Protein AF-A0A9D6E213-F1 (afdb_monomer)

Structure (mmCIF, N/CA/C/O backbone):
data_AF-A0A9D6E213-F1
#
_entry.id   AF-A0A9D6E213-F1
#
loop_
_atom_site.group_PDB
_atom_site.id
_atom_site.type_symbol
_atom_site.label_atom_id
_atom_site.label_alt_id
_atom_site.label_comp_id
_atom_site.label_asym_id
_atom_site.label_entity_id
_atom_site.label_seq_id
_atom_site.pdbx_PDB_ins_code
_atom_site.Cartn_x
_atom_site.Cartn_y
_atom_site.Cartn_z
_atom_site.occupancy
_atom_site.B_iso_or_equiv
_atom_site.auth_seq_id
_atom_site.auth_comp_id
_atom_site.auth_asym_id
_atom_site.auth_atom_id
_atom_site.pdbx_PDB_model_num
ATOM 1 N N . MET A 1 1 ? 49.918 -10.068 37.764 1.00 37.84 1 MET A N 1
ATOM 2 C CA . MET A 1 1 ? 49.781 -10.268 36.305 1.00 37.84 1 MET A CA 1
ATOM 3 C C . MET A 1 1 ? 48.988 -9.104 35.732 1.00 37.84 1 MET A C 1
ATOM 5 O O . MET A 1 1 ? 48.056 -8.652 36.382 1.00 37.84 1 MET A O 1
ATOM 9 N N . ALA A 1 2 ? 49.458 -8.600 34.590 1.00 34.06 2 ALA A N 1
ATOM 10 C CA . ALA A 1 2 ? 49.020 -7.437 33.808 1.00 34.06 2 ALA A CA 1
ATOM 11 C C . ALA A 1 2 ? 47.487 -7.321 33.614 1.00 34.06 2 ALA A C 1
ATOM 13 O O . ALA A 1 2 ? 46.827 -8.340 33.450 1.00 34.06 2 ALA A O 1
ATOM 14 N N . ILE A 1 3 ? 46.866 -6.149 33.828 1.00 30.67 3 ILE A N 1
ATOM 15 C CA . ILE A 1 3 ? 46.643 -5.019 32.885 1.00 30.67 3 ILE A CA 1
ATOM 16 C C . ILE A 1 3 ? 45.754 -5.417 31.684 1.00 30.67 3 ILE A C 1
ATOM 18 O O . ILE A 1 3 ? 46.190 -6.184 30.839 1.00 30.67 3 ILE A O 1
ATOM 22 N N . PHE A 1 4 ? 44.529 -4.875 31.592 1.00 26.67 4 PHE A N 1
ATOM 23 C CA . PHE A 1 4 ? 44.162 -3.809 30.635 1.00 26.67 4 PHE A CA 1
ATOM 24 C C . PHE A 1 4 ? 42.710 -3.341 30.835 1.00 26.67 4 PHE A C 1
ATOM 26 O O . PHE A 1 4 ? 41.746 -4.089 30.699 1.00 26.67 4 PHE A O 1
ATOM 33 N N . ILE A 1 5 ? 42.598 -2.051 31.148 1.00 36.19 5 ILE A N 1
ATOM 34 C CA . ILE A 1 5 ? 41.399 -1.219 31.079 1.00 36.19 5 ILE A CA 1
ATOM 35 C C . ILE A 1 5 ? 41.115 -0.959 29.594 1.00 36.19 5 ILE A C 1
ATOM 37 O O . ILE A 1 5 ? 41.978 -0.424 28.902 1.00 36.19 5 ILE A O 1
ATOM 41 N N . ALA A 1 6 ? 39.918 -1.289 29.113 1.00 30.05 6 ALA A N 1
ATOM 42 C CA . ALA A 1 6 ? 39.423 -0.822 27.821 1.00 30.05 6 ALA A CA 1
ATOM 43 C C . ALA A 1 6 ? 38.407 0.304 28.053 1.00 30.05 6 ALA A C 1
ATOM 45 O O . ALA A 1 6 ? 37.201 0.087 28.150 1.00 30.05 6 ALA A O 1
ATOM 46 N N . LEU A 1 7 ? 38.934 1.524 28.156 1.00 36.44 7 LEU A N 1
ATOM 47 C CA . LEU A 1 7 ? 38.198 2.742 27.843 1.00 36.44 7 LEU A CA 1
ATOM 48 C C . LEU A 1 7 ? 37.949 2.748 26.329 1.00 36.44 7 LEU A C 1
ATOM 50 O O . LEU A 1 7 ? 38.873 2.938 25.544 1.00 36.44 7 LEU A O 1
ATOM 54 N N . GLY A 1 8 ? 36.700 2.512 25.932 1.00 27.77 8 GLY A N 1
ATOM 55 C CA . GLY A 1 8 ? 36.229 2.602 24.553 1.00 27.77 8 GLY A CA 1
ATOM 56 C C . GLY A 1 8 ? 35.142 3.662 24.445 1.00 27.77 8 GLY A C 1
ATOM 57 O O . GLY A 1 8 ? 33.980 3.401 24.732 1.00 27.77 8 GLY A O 1
ATOM 58 N N . VAL A 1 9 ? 35.573 4.865 24.080 1.00 30.88 9 VAL A N 1
ATOM 59 C CA . VAL A 1 9 ? 34.822 6.041 23.622 1.00 30.88 9 VAL A CA 1
ATOM 60 C C . VAL A 1 9 ? 33.408 5.716 23.109 1.00 30.88 9 VAL A C 1
ATOM 62 O O . VAL A 1 9 ? 33.241 5.112 22.050 1.00 30.88 9 VAL A O 1
ATOM 65 N N . MET A 1 10 ? 32.381 6.206 23.814 1.00 30.36 10 MET A N 1
ATOM 66 C CA . MET A 1 10 ? 31.064 6.420 23.212 1.00 30.36 10 MET A CA 1
ATOM 67 C C . MET A 1 10 ? 31.189 7.542 22.179 1.00 30.36 10 MET A C 1
ATOM 69 O O . MET A 1 10 ? 31.059 8.722 22.500 1.00 30.36 10 MET A O 1
ATOM 73 N N . ALA A 1 11 ? 31.463 7.180 20.929 1.00 30.09 11 ALA A N 1
ATOM 74 C CA . ALA A 1 11 ? 31.236 8.081 19.816 1.00 30.09 11 ALA A CA 1
ATOM 75 C C . ALA A 1 11 ? 29.719 8.265 19.696 1.00 30.09 11 ALA A C 1
ATOM 77 O O . ALA A 1 11 ? 28.999 7.346 19.307 1.00 30.09 11 ALA A O 1
ATOM 78 N N . ALA A 1 12 ? 29.227 9.443 20.076 1.00 33.16 12 ALA A N 1
ATOM 79 C CA . ALA A 1 12 ? 27.877 9.874 19.763 1.00 33.16 12 ALA A CA 1
ATOM 80 C C . ALA A 1 12 ? 27.723 9.869 18.236 1.00 33.16 12 ALA A C 1
ATOM 82 O O . ALA A 1 12 ? 28.313 10.694 17.543 1.00 33.16 12 ALA A O 1
ATOM 83 N N . TRP A 1 13 ? 26.968 8.906 17.711 1.00 26.02 13 TRP A N 1
ATOM 84 C CA . TRP A 1 13 ? 26.569 8.885 16.309 1.00 26.02 13 TRP A CA 1
ATOM 85 C C . TRP A 1 13 ? 25.595 10.049 16.069 1.00 26.02 13 TRP A C 1
ATOM 87 O O . TRP A 1 13 ? 24.509 10.054 16.658 1.00 26.02 13 TRP A O 1
ATOM 97 N N . PRO A 1 14 ? 25.913 11.028 15.206 1.00 36.50 14 PRO A N 1
ATOM 98 C CA . PRO A 1 14 ? 24.951 12.040 14.809 1.00 36.50 14 PRO A CA 1
ATOM 99 C C . PRO A 1 14 ? 24.022 11.414 13.761 1.00 36.50 14 PRO A C 1
ATOM 101 O O . PRO A 1 14 ? 24.244 11.515 12.560 1.00 36.50 14 PRO A O 1
ATOM 104 N N . GLY A 1 15 ? 23.002 10.694 14.235 1.00 35.25 15 GLY A N 1
ATOM 105 C CA . GLY A 1 15 ? 22.048 9.958 13.398 1.00 35.25 15 GLY A CA 1
ATOM 106 C C . GLY A 1 15 ? 20.592 10.052 13.861 1.00 35.25 15 GLY A C 1
ATOM 107 O O . GLY A 1 15 ? 19.775 9.231 13.465 1.00 35.25 15 GLY A O 1
ATOM 108 N N . LEU A 1 16 ? 20.240 11.033 14.699 1.00 40.91 16 LEU A N 1
ATOM 109 C CA . LEU A 1 16 ? 18.898 11.178 15.289 1.00 40.91 16 LEU A CA 1
ATOM 110 C C . LEU A 1 16 ? 17.936 12.086 14.494 1.00 40.91 16 LEU A C 1
ATOM 112 O O . LEU A 1 16 ? 16.973 12.594 15.054 1.00 40.91 16 LEU A O 1
ATOM 116 N N . ALA A 1 17 ? 18.144 12.277 13.188 1.00 37.62 17 ALA A N 1
ATOM 117 C CA . ALA A 1 17 ? 17.208 13.042 12.347 1.00 37.62 17 ALA A CA 1
ATOM 118 C C . ALA A 1 17 ? 16.247 12.163 11.516 1.00 37.62 17 ALA A C 1
ATOM 120 O O . ALA A 1 17 ? 15.245 12.656 11.002 1.00 37.62 17 ALA A O 1
ATOM 121 N N . SER A 1 18 ? 16.505 10.856 11.388 1.00 45.91 18 SER A N 1
ATOM 122 C CA . SER A 1 18 ? 15.715 9.944 10.538 1.00 45.91 18 SER A CA 1
ATOM 123 C C . SER A 1 18 ? 14.633 9.144 11.281 1.00 45.91 18 SER A C 1
ATOM 125 O O . SER A 1 18 ? 13.830 8.468 10.641 1.00 45.91 18 SER A O 1
ATOM 127 N N . ALA A 1 19 ? 14.554 9.249 12.614 1.00 38.94 19 ALA A N 1
ATOM 128 C CA . ALA A 1 19 ? 13.568 8.537 13.440 1.00 38.94 19 ALA A CA 1
ATOM 129 C C . ALA A 1 19 ? 12.215 9.272 13.588 1.00 38.94 19 ALA A C 1
ATOM 131 O O . ALA A 1 19 ? 11.205 8.664 13.948 1.00 38.94 19 ALA A O 1
ATOM 132 N N . GLU A 1 20 ? 12.168 10.569 13.278 1.00 43.66 20 GLU A N 1
ATOM 133 C CA . GLU A 1 20 ? 10.996 11.435 13.480 1.00 43.66 20 GLU A CA 1
ATOM 134 C C . GLU A 1 20 ? 9.713 10.999 12.739 1.00 43.66 20 GLU A C 1
ATOM 136 O O . GLU A 1 20 ? 8.638 11.023 13.346 1.00 43.66 20 GLU A O 1
ATOM 141 N N . PRO A 1 21 ? 9.751 10.580 11.457 1.00 49.41 21 PRO A N 1
ATOM 142 C CA . PRO A 1 21 ? 8.533 10.192 10.744 1.00 49.41 21 PRO A CA 1
ATOM 143 C C . PRO A 1 21 ? 7.930 8.885 11.278 1.00 49.41 21 PRO A C 1
ATOM 145 O O . PRO A 1 21 ? 6.710 8.727 11.282 1.00 49.41 21 PRO A O 1
ATOM 148 N N . PHE A 1 22 ? 8.777 7.968 11.758 1.00 46.44 22 PHE A N 1
ATOM 149 C CA . PHE A 1 22 ? 8.358 6.681 12.316 1.00 46.44 22 PHE A CA 1
ATOM 150 C C . PHE A 1 22 ? 7.692 6.846 13.684 1.00 46.44 22 PHE A C 1
ATOM 152 O O . PHE A 1 22 ? 6.645 6.246 13.926 1.00 46.44 22 PHE A O 1
ATOM 159 N N . ALA A 1 23 ? 8.244 7.712 14.541 1.00 45.91 23 ALA A N 1
ATOM 160 C CA . ALA A 1 23 ? 7.655 8.033 15.840 1.00 45.91 23 ALA A CA 1
ATOM 161 C C . ALA A 1 23 ? 6.244 8.630 15.689 1.00 45.91 23 ALA A C 1
ATOM 163 O O . ALA A 1 23 ? 5.310 8.162 16.337 1.00 45.91 23 ALA A O 1
ATOM 164 N N . ARG A 1 24 ? 6.052 9.570 14.749 1.00 53.53 24 ARG A N 1
ATOM 165 C CA . ARG A 1 24 ? 4.732 10.175 14.480 1.00 53.53 24 ARG A CA 1
ATOM 166 C C . ARG A 1 24 ? 3.715 9.173 13.931 1.00 53.53 24 ARG A C 1
ATOM 168 O O . ARG A 1 24 ? 2.537 9.237 14.271 1.00 53.53 24 ARG A O 1
ATOM 175 N N . GLN A 1 25 ? 4.134 8.242 13.073 1.00 54.38 25 GLN A N 1
ATOM 176 C CA . GLN A 1 25 ? 3.231 7.228 12.516 1.00 54.38 25 GLN A CA 1
ATOM 177 C C . GLN A 1 25 ? 2.799 6.208 13.587 1.00 54.38 25 GLN A C 1
ATOM 179 O O . GLN A 1 25 ? 1.621 5.848 13.653 1.00 54.38 25 GLN A O 1
ATOM 184 N N . ALA A 1 26 ? 3.730 5.781 14.448 1.00 55.19 26 ALA A N 1
ATOM 185 C CA . ALA A 1 26 ? 3.433 4.926 15.595 1.00 55.19 26 ALA A CA 1
ATOM 186 C C . ALA A 1 26 ? 2.481 5.620 16.587 1.00 55.19 26 ALA A C 1
ATOM 188 O O . ALA A 1 26 ? 1.518 5.007 17.044 1.00 55.19 26 ALA A O 1
ATOM 189 N N . GLU A 1 27 ? 2.682 6.914 16.840 1.00 64.94 27 GLU A N 1
ATOM 190 C CA . GLU A 1 27 ? 1.819 7.735 17.694 1.00 64.94 27 GLU A CA 1
ATOM 191 C C . GLU A 1 27 ? 0.385 7.852 17.140 1.00 64.94 27 GLU A C 1
ATOM 193 O O . GLU A 1 27 ? -0.591 7.701 17.878 1.00 64.94 27 GLU A O 1
ATOM 198 N N . VAL A 1 28 ? 0.221 8.032 15.823 1.00 68.88 28 VAL A N 1
ATOM 199 C CA . VAL A 1 28 ? -1.107 8.076 15.180 1.00 68.88 28 VAL A CA 1
ATOM 200 C C . VAL A 1 28 ? -1.841 6.739 15.301 1.00 68.88 28 VAL A C 1
ATOM 202 O O . VAL A 1 28 ? -3.044 6.726 15.579 1.00 68.88 28 VAL A O 1
ATOM 205 N N . LEU A 1 29 ? -1.151 5.611 15.109 1.00 68.44 29 LEU A N 1
ATOM 206 C CA . LEU A 1 29 ? -1.750 4.282 15.279 1.00 68.44 29 LEU A CA 1
ATOM 207 C C . LEU A 1 29 ? -2.158 4.040 16.734 1.00 68.44 29 LEU A C 1
ATOM 209 O O . LEU A 1 29 ? -3.291 3.627 16.984 1.00 68.44 29 LEU A O 1
ATOM 213 N N . GLN A 1 30 ? -1.294 4.387 17.689 1.00 72.94 30 GLN A N 1
ATOM 214 C CA . GLN A 1 30 ? -1.611 4.327 19.117 1.00 72.94 30 GLN A CA 1
ATOM 215 C C . GLN A 1 30 ? -2.837 5.184 19.458 1.00 72.94 30 GLN A C 1
ATOM 217 O O . GLN A 1 30 ? -3.735 4.724 20.163 1.00 72.94 30 GLN A O 1
ATOM 222 N N . TYR A 1 31 ? -2.945 6.390 18.896 1.00 74.62 31 TYR A N 1
ATOM 223 C CA . TYR A 1 31 ? -4.115 7.250 19.078 1.00 74.62 31 TYR A CA 1
ATOM 224 C C . TYR A 1 31 ? -5.401 6.628 18.505 1.00 74.62 31 TYR A C 1
ATOM 226 O O . TYR A 1 31 ? -6.470 6.696 19.122 1.00 74.62 31 TYR A O 1
ATOM 234 N N . GLN A 1 32 ? -5.326 5.993 17.333 1.00 75.25 32 GLN A N 1
ATOM 235 C CA . GLN A 1 32 ? -6.470 5.313 16.722 1.00 75.25 32 GLN A CA 1
ATOM 236 C C . GLN A 1 32 ? -6.921 4.095 17.535 1.00 75.25 32 GLN A C 1
ATOM 238 O O . GLN A 1 32 ? -8.126 3.943 17.765 1.00 75.25 32 GLN A O 1
ATOM 243 N N . VAL A 1 33 ? -5.975 3.272 17.997 1.00 80.88 33 VAL A N 1
ATOM 244 C CA . VAL A 1 33 ? -6.233 2.126 18.879 1.00 80.88 33 VAL A CA 1
ATOM 245 C C . VAL A 1 33 ? -6.874 2.608 20.177 1.00 80.88 33 VAL A C 1
ATOM 247 O O . VAL A 1 33 ? -8.000 2.205 20.469 1.00 80.88 33 VAL A O 1
ATOM 250 N N . ALA A 1 34 ? -6.273 3.583 20.865 1.00 80.31 34 ALA A N 1
ATOM 251 C CA . ALA A 1 34 ? -6.830 4.178 22.082 1.00 80.31 34 ALA A CA 1
ATOM 252 C C . ALA A 1 34 ? -8.250 4.738 21.859 1.00 80.31 34 ALA A C 1
ATOM 254 O O . ALA A 1 34 ? -9.145 4.614 22.702 1.00 80.31 34 ALA A O 1
ATOM 255 N N . GLY A 1 35 ? -8.511 5.317 20.683 1.00 82.44 35 GLY A N 1
ATOM 256 C CA . GLY A 1 35 ? -9.837 5.778 20.281 1.00 82.44 35 GLY A CA 1
ATOM 257 C C . GLY A 1 35 ? -10.864 4.650 20.116 1.00 82.44 35 GLY A C 1
ATOM 258 O O . GLY A 1 35 ? -12.035 4.831 20.469 1.00 82.44 35 GLY A O 1
ATOM 259 N N . LEU A 1 36 ? -10.463 3.492 19.586 1.00 83.12 36 LEU A N 1
ATOM 260 C CA . LEU A 1 36 ? -11.315 2.305 19.463 1.00 83.12 36 LEU A CA 1
ATOM 261 C C . LEU A 1 36 ? -11.528 1.610 20.810 1.00 83.12 36 LEU A C 1
ATOM 263 O O . LEU A 1 36 ? -12.666 1.266 21.137 1.00 83.12 36 LEU A O 1
ATOM 267 N N . GLU A 1 37 ? -10.488 1.496 21.629 1.00 80.62 37 GLU A N 1
ATOM 268 C CA . GLU A 1 37 ? -10.581 0.998 23.002 1.00 80.62 37 GLU A CA 1
ATOM 269 C C . GLU A 1 37 ? -11.529 1.860 23.840 1.00 80.62 37 GLU A C 1
ATOM 271 O O . GLU A 1 37 ? -12.414 1.352 24.530 1.00 80.62 37 GLU A O 1
ATOM 276 N N . ALA A 1 38 ? -11.467 3.186 23.699 1.00 77.38 38 ALA A N 1
ATOM 277 C CA . ALA A 1 38 ? -12.416 4.082 24.350 1.00 77.38 38 ALA A CA 1
ATOM 278 C C . ALA A 1 38 ? -13.865 3.860 23.869 1.00 77.38 38 ALA A C 1
ATOM 280 O O . ALA A 1 38 ? -14.814 4.071 24.631 1.00 77.38 38 ALA A O 1
ATOM 281 N N . ARG A 1 39 ? -14.072 3.431 22.614 1.00 76.38 39 ARG A N 1
ATOM 282 C CA . ARG A 1 39 ? -15.402 3.086 22.072 1.00 76.38 39 ARG A CA 1
ATOM 283 C C . ARG A 1 39 ? -15.910 1.743 22.576 1.00 76.38 39 ARG A C 1
ATOM 285 O O . ARG A 1 39 ? -17.133 1.591 22.639 1.00 76.38 39 ARG A O 1
ATOM 292 N N . ARG A 1 40 ? -15.025 0.836 23.018 1.00 69.81 40 ARG A N 1
ATOM 293 C CA . ARG A 1 40 ? -15.409 -0.359 23.783 1.00 69.81 40 ARG A CA 1
ATOM 294 C C . ARG A 1 40 ? -16.302 0.061 24.945 1.00 69.81 40 ARG A C 1
ATOM 296 O O . ARG A 1 40 ? -17.349 -0.521 25.149 1.00 69.81 40 ARG A O 1
ATOM 303 N N . TRP A 1 41 ? -16.007 1.156 25.635 1.00 61.09 41 TRP A N 1
ATOM 304 C CA . TRP A 1 41 ? -16.725 1.513 26.866 1.00 61.09 41 TRP A CA 1
ATOM 305 C C . TRP A 1 41 ? -17.833 2.573 26.698 1.00 61.09 41 TRP A C 1
ATOM 307 O O . TRP A 1 41 ? -18.554 2.868 27.656 1.00 61.09 41 TRP A O 1
ATOM 317 N N . LYS A 1 42 ? -18.036 3.118 25.485 1.00 58.47 42 LYS A N 1
ATOM 318 C CA . LYS A 1 42 ? -18.989 4.214 25.204 1.00 58.47 42 LYS A CA 1
ATOM 319 C C . LYS A 1 42 ? -20.238 3.733 24.445 1.00 58.47 42 LYS A C 1
ATOM 321 O O . LYS A 1 42 ? -20.188 3.270 23.302 1.00 58.47 42 LYS A O 1
ATOM 326 N N . SER A 1 43 ? -21.410 3.903 25.059 1.00 54.50 43 SER A N 1
ATOM 327 C CA . SER A 1 43 ? -22.715 3.787 24.390 1.00 54.50 43 SER A CA 1
ATOM 328 C C . SER A 1 43 ? -23.435 5.133 24.455 1.00 54.50 43 SER A C 1
ATOM 330 O O . SER A 1 43 ? -23.704 5.635 25.545 1.00 54.50 43 SER A O 1
ATOM 332 N N . LYS A 1 44 ? -23.748 5.723 23.292 1.00 51.62 44 LYS A N 1
ATOM 333 C CA . LYS A 1 44 ? -24.406 7.040 23.168 1.00 51.62 44 LYS A CA 1
ATOM 334 C C . LYS A 1 44 ? -25.769 7.057 23.880 1.00 51.62 44 LYS A C 1
ATOM 336 O O . LYS A 1 44 ? -26.107 8.017 24.560 1.00 51.62 44 LYS 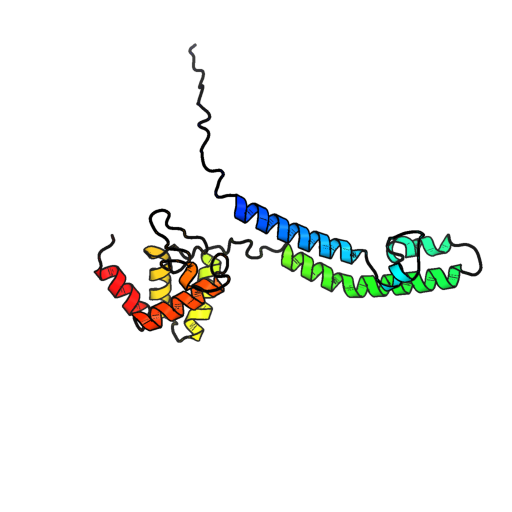A O 1
ATOM 341 N N . SER A 1 45 ? -26.483 5.932 23.838 1.00 50.59 45 SER A N 1
ATOM 342 C CA . SER A 1 45 ? -27.753 5.707 24.542 1.00 50.59 45 SER A CA 1
ATOM 343 C C . SER A 1 45 ? -27.605 5.675 26.071 1.00 50.59 45 SER A C 1
ATOM 345 O O . SER A 1 45 ? -28.550 5.986 26.785 1.00 50.59 45 SER A O 1
ATOM 347 N N . VAL A 1 46 ? -26.427 5.301 26.586 1.00 48.44 46 VAL A N 1
ATOM 348 C CA . VAL A 1 46 ? -26.118 5.283 28.029 1.00 48.44 46 VAL A CA 1
ATOM 349 C C . VAL A 1 46 ? -25.669 6.660 28.512 1.00 48.44 46 VAL A C 1
ATOM 351 O O . VAL A 1 46 ? -26.080 7.073 29.592 1.00 48.44 46 VAL A O 1
ATOM 354 N N . ILE A 1 47 ? -24.879 7.372 27.700 1.00 49.72 47 ILE A N 1
ATOM 355 C CA . ILE A 1 47 ? -24.446 8.753 27.963 1.00 49.72 47 ILE A CA 1
ATOM 356 C C . ILE A 1 47 ? -25.668 9.672 28.086 1.00 49.72 47 ILE A C 1
ATOM 358 O O . ILE A 1 47 ? -25.788 10.387 29.072 1.00 49.72 47 ILE A O 1
ATOM 362 N N . ASN A 1 48 ? -26.619 9.570 27.153 1.00 49.09 48 ASN A N 1
ATOM 363 C CA . ASN A 1 48 ? -27.827 10.401 27.154 1.00 49.09 48 ASN A CA 1
ATOM 364 C C . ASN A 1 48 ? -28.832 10.027 28.260 1.00 49.09 48 ASN A C 1
ATOM 366 O O . ASN A 1 48 ? -29.686 10.832 28.613 1.00 49.09 48 ASN A O 1
ATOM 370 N N . PHE A 1 49 ? -28.768 8.803 28.801 1.00 49.94 49 PHE A N 1
ATOM 371 C CA . PHE A 1 49 ? -29.690 8.355 29.851 1.00 49.94 49 PHE A CA 1
ATOM 372 C C . PHE A 1 49 ? -29.283 8.837 31.254 1.00 49.94 49 PHE A C 1
ATOM 374 O O . PHE A 1 49 ? -30.149 9.010 32.107 1.00 49.94 49 PHE A O 1
ATOM 381 N N . TRP A 1 50 ? -27.991 9.077 31.493 1.00 47.56 50 TRP A N 1
ATOM 382 C CA . TRP A 1 50 ? -27.463 9.583 32.763 1.00 47.56 50 TRP A CA 1
ATOM 383 C C . TRP A 1 50 ? -26.824 10.955 32.562 1.00 47.56 50 TRP A C 1
ATOM 385 O O . TRP A 1 50 ? -25.607 11.109 32.690 1.00 47.56 50 TRP A O 1
ATOM 395 N N . ASN A 1 51 ? -27.644 11.965 32.274 1.00 52.12 51 ASN A N 1
ATOM 396 C CA . ASN A 1 51 ? -27.201 13.349 32.386 1.00 52.12 51 ASN A CA 1
ATOM 397 C C . ASN A 1 51 ? -26.739 13.610 33.836 1.00 52.12 51 ASN A C 1
ATOM 399 O O . ASN A 1 51 ? -27.537 13.719 34.761 1.00 52.12 51 ASN A O 1
ATOM 403 N N . HIS A 1 52 ? -25.413 13.674 33.990 1.00 48.31 52 HIS A N 1
ATOM 404 C CA . HIS A 1 52 ? -24.641 14.204 35.122 1.00 48.31 52 HIS A CA 1
ATOM 405 C C . HIS A 1 52 ? -24.323 13.334 36.358 1.00 48.31 52 HIS A C 1
ATOM 407 O O . HIS A 1 52 ? -23.754 13.879 37.298 1.00 48.31 52 HIS A O 1
ATOM 413 N N . ARG A 1 53 ? -24.511 11.999 36.384 1.00 42.12 53 ARG A N 1
ATOM 414 C CA . ARG A 1 53 ? -23.982 11.158 37.506 1.00 42.12 53 ARG A CA 1
ATOM 415 C C . ARG A 1 53 ? -23.361 9.801 37.133 1.00 42.12 53 ARG A C 1
ATOM 417 O O . ARG A 1 53 ? -23.659 8.773 37.736 1.00 42.12 53 ARG A O 1
ATOM 424 N N . GLY A 1 54 ? -22.420 9.795 36.188 1.00 46.19 54 GLY A N 1
ATOM 425 C CA . GLY A 1 54 ? -21.451 8.694 36.063 1.00 46.19 54 GLY A CA 1
ATOM 426 C C . GLY A 1 54 ? -21.236 8.233 34.628 1.00 46.19 54 GLY A C 1
ATOM 427 O O . GLY A 1 54 ? -21.997 7.433 34.095 1.00 46.19 54 GLY A O 1
ATOM 428 N N . ARG A 1 55 ? -20.149 8.718 34.026 1.00 42.88 55 ARG A N 1
ATOM 429 C CA . ARG A 1 55 ? -19.789 8.598 32.604 1.00 42.88 55 ARG A CA 1
ATOM 430 C C . ARG A 1 55 ? -19.549 7.178 32.051 1.00 42.88 55 ARG A C 1
ATOM 432 O O . ARG A 1 55 ? -19.154 7.074 30.894 1.00 42.88 55 ARG A O 1
ATOM 439 N N . TRP A 1 56 ? -19.793 6.087 32.784 1.00 51.44 56 TRP A N 1
ATOM 440 C CA . TRP A 1 56 ? -19.264 4.772 32.390 1.00 51.44 56 TRP A CA 1
ATOM 441 C C . TRP A 1 56 ? -20.271 3.610 32.450 1.00 51.44 56 TRP A C 1
ATOM 443 O O . TRP A 1 56 ? -20.882 3.318 33.481 1.00 51.44 56 TRP A O 1
ATOM 453 N N . ALA A 1 57 ? -20.411 2.977 31.276 1.00 55.88 57 ALA A N 1
ATOM 454 C CA . ALA A 1 57 ? -20.848 1.616 30.972 1.00 55.88 57 ALA A CA 1
ATOM 455 C C . ALA A 1 57 ? -21.798 0.918 31.968 1.00 55.88 57 ALA A C 1
ATOM 457 O O . ALA A 1 57 ? -21.397 0.106 32.800 1.00 55.88 57 ALA A O 1
ATOM 458 N N . LEU A 1 58 ? -23.106 1.124 31.780 1.00 58.12 58 LEU A N 1
ATOM 459 C CA . LEU A 1 58 ? -24.163 0.383 32.484 1.00 58.12 58 LEU A CA 1
ATOM 460 C C . LEU A 1 58 ? -24.024 -1.153 32.352 1.00 58.12 58 LEU A C 1
ATOM 462 O O . LEU A 1 58 ? -24.480 -1.880 33.229 1.00 58.12 58 LEU A O 1
ATOM 466 N N . HIS A 1 59 ? -23.377 -1.647 31.290 1.00 60.22 59 HIS A N 1
ATOM 467 C CA . HIS A 1 59 ? -23.093 -3.071 31.107 1.00 60.22 59 HIS A CA 1
ATOM 468 C C . HIS A 1 59 ? -22.042 -3.616 32.094 1.00 60.22 59 HIS A C 1
ATOM 470 O O . HIS A 1 59 ? -22.223 -4.725 32.579 1.00 60.22 59 HIS A O 1
ATOM 476 N N . ILE A 1 60 ? -21.022 -2.834 32.487 1.00 58.16 60 ILE A N 1
ATOM 477 C CA . ILE A 1 60 ? -20.025 -3.241 33.506 1.00 58.16 60 ILE A CA 1
ATOM 478 C C . ILE A 1 60 ? -20.702 -3.447 34.867 1.00 58.16 60 ILE A C 1
ATOM 480 O O . ILE A 1 60 ? -20.342 -4.330 35.639 1.00 58.16 60 ILE A O 1
ATOM 484 N N . ARG A 1 61 ? -21.729 -2.642 35.163 1.00 61.00 61 ARG A N 1
ATOM 485 C CA . ARG A 1 61 ? -22.503 -2.719 36.411 1.00 61.00 61 ARG A CA 1
ATOM 486 C C . ARG A 1 61 ? -23.791 -3.536 36.286 1.00 61.00 61 ARG A C 1
ATOM 488 O O . ARG A 1 61 ? -24.580 -3.547 37.228 1.00 61.00 61 ARG A O 1
ATOM 495 N N . HIS A 1 62 ? -24.014 -4.245 35.173 1.00 67.81 62 HIS A N 1
ATOM 496 C CA . HIS A 1 62 ? -25.213 -5.076 34.978 1.00 67.81 62 HIS A CA 1
ATOM 497 C C . HIS A 1 62 ? -25.384 -6.104 36.107 1.00 67.81 62 HIS A C 1
ATOM 499 O O . HIS A 1 62 ? -26.475 -6.200 36.671 1.00 67.81 62 HIS A O 1
ATOM 505 N N . GLY A 1 63 ? -24.295 -6.762 36.517 1.00 69.69 63 GLY A N 1
ATOM 506 C CA . GLY A 1 63 ? -24.287 -7.717 37.631 1.00 69.69 63 GLY A CA 1
ATOM 507 C C . GLY A 1 63 ? -24.570 -7.099 39.005 1.00 69.69 63 GLY A C 1
ATOM 508 O O . GLY A 1 63 ? -24.873 -7.820 39.947 1.00 69.69 63 GLY A O 1
ATOM 509 N N . LYS A 1 64 ? -24.530 -5.766 39.126 1.00 73.12 64 LYS A N 1
ATOM 510 C CA . LYS A 1 64 ? -24.825 -5.009 40.354 1.00 73.12 64 LYS A CA 1
ATOM 511 C C . LYS A 1 64 ? -26.197 -4.335 40.327 1.00 73.12 64 LYS A C 1
ATOM 513 O O . LYS A 1 64 ? -26.552 -3.620 41.258 1.00 73.12 64 LYS A O 1
ATOM 518 N N . CYS A 1 65 ? -27.011 -4.561 39.292 1.00 74.62 65 CYS A N 1
ATOM 519 C CA . CYS A 1 65 ? -28.304 -3.881 39.164 1.00 74.62 65 CYS A CA 1
ATOM 520 C C . CYS A 1 65 ? -29.295 -4.235 40.296 1.00 74.62 65 CYS A C 1
ATOM 522 O O . CYS A 1 65 ? -30.261 -3.509 40.520 1.00 74.62 65 CYS A O 1
ATOM 524 N N . TRP A 1 66 ? -29.048 -5.326 41.032 1.00 71.38 66 TRP A N 1
ATOM 525 C CA . TRP A 1 66 ? -29.802 -5.719 42.223 1.00 71.38 66 TRP A CA 1
ATOM 526 C C . TRP A 1 66 ? -29.574 -4.807 43.438 1.00 71.38 66 TRP A C 1
ATOM 528 O O . TRP A 1 66 ? -30.439 -4.777 44.305 1.00 71.38 66 TRP A O 1
ATOM 538 N N . GLN A 1 67 ? -28.474 -4.042 43.472 1.00 77.56 67 GLN A N 1
ATOM 539 C CA . GLN A 1 67 ? -28.169 -3.067 44.530 1.00 77.56 67 GLN A CA 1
ATOM 540 C C . GLN A 1 67 ? -29.035 -1.799 44.431 1.00 77.56 67 GLN A C 1
ATOM 542 O O . GLN A 1 67 ? -29.074 -0.994 45.357 1.00 77.56 67 GLN A O 1
ATOM 547 N N . VAL A 1 68 ? -29.733 -1.603 43.307 1.00 74.88 68 VAL A N 1
ATOM 548 C CA . VAL A 1 68 ? -30.656 -0.481 43.115 1.00 74.88 68 VAL A CA 1
ATOM 549 C C . VAL A 1 68 ? -31.943 -0.762 43.882 1.00 74.88 68 VAL A C 1
ATOM 551 O O . VAL A 1 68 ? -32.658 -1.717 43.572 1.00 74.88 68 VAL A O 1
ATOM 554 N N . GLN A 1 69 ? -32.246 0.084 44.861 1.00 78.12 69 GLN A N 1
ATOM 555 C CA . GLN A 1 69 ? -33.459 -0.014 45.668 1.00 78.12 69 GLN A CA 1
ATOM 556 C C . GLN A 1 69 ? -34.640 0.727 45.016 1.00 78.12 69 GLN A C 1
ATOM 558 O O . GLN A 1 69 ? -34.470 1.620 44.183 1.00 78.12 69 GLN A O 1
ATOM 563 N N . GLY A 1 70 ? -35.858 0.329 45.386 1.00 82.06 70 GLY A N 1
ATOM 564 C CA . GLY A 1 70 ? -37.096 0.982 44.963 1.00 82.06 70 GLY A CA 1
ATOM 565 C C . GLY A 1 70 ? -37.570 0.666 43.539 1.00 82.06 70 GLY A C 1
ATOM 566 O O . GLY A 1 70 ? -37.052 -0.190 42.814 1.00 82.06 70 GLY A O 1
ATOM 567 N N . ASN A 1 71 ? -38.604 1.394 43.127 1.00 82.19 71 ASN A N 1
ATOM 568 C CA . ASN A 1 71 ? -39.458 1.108 41.965 1.00 82.19 71 ASN A CA 1
ATOM 569 C C . ASN A 1 71 ? -38.685 1.181 40.632 1.00 82.19 71 ASN A C 1
ATOM 571 O O . ASN A 1 71 ? -39.101 0.643 39.603 1.00 82.19 71 ASN A O 1
ATOM 575 N N . GLN A 1 72 ? -37.531 1.851 40.642 1.00 77.00 72 GLN A N 1
ATOM 576 C CA . GLN A 1 72 ? -36.678 2.035 39.475 1.00 77.00 72 GLN A CA 1
ATOM 577 C C . GLN A 1 72 ? -35.811 0.805 39.158 1.00 77.00 72 GLN A C 1
ATOM 579 O O . GLN A 1 72 ? -35.371 0.672 38.013 1.00 77.00 72 GLN A O 1
ATOM 584 N N . ARG A 1 73 ? -35.626 -0.142 40.097 1.00 81.88 73 ARG A N 1
ATOM 585 C CA . ARG A 1 73 ? -34.768 -1.336 39.931 1.00 81.88 73 ARG A CA 1
ATOM 586 C C . ARG A 1 73 ? -35.050 -2.098 38.637 1.00 81.88 73 ARG A C 1
ATOM 588 O O . ARG A 1 73 ? -34.136 -2.367 37.858 1.00 81.88 73 ARG A O 1
ATOM 595 N N . ARG A 1 74 ? -36.325 -2.404 38.358 1.00 82.75 74 ARG A N 1
ATOM 596 C CA . ARG A 1 74 ? -36.735 -3.131 37.139 1.00 82.75 74 ARG A CA 1
ATOM 597 C C . ARG A 1 74 ? -36.333 -2.381 35.867 1.00 82.75 74 ARG A C 1
ATOM 599 O O . ARG A 1 74 ? -35.782 -2.984 34.945 1.00 82.75 74 ARG A O 1
ATOM 606 N N . LYS A 1 75 ? -36.566 -1.065 35.829 1.00 81.25 75 LYS A N 1
ATOM 607 C CA . LYS A 1 75 ? -36.227 -0.209 34.681 1.00 81.25 75 LYS A CA 1
ATOM 608 C C . LYS A 1 75 ? -34.710 -0.142 34.481 1.00 81.25 75 LYS A C 1
ATOM 610 O O . LYS A 1 75 ? -34.243 -0.311 33.355 1.00 81.25 75 LYS A O 1
ATOM 615 N N . VAL A 1 76 ? -33.945 0.026 35.561 1.00 76.00 76 VAL A N 1
ATOM 616 C CA . VAL A 1 76 ? -32.475 0.087 35.521 1.00 76.00 76 VAL A CA 1
ATOM 617 C C . VAL A 1 76 ? -31.876 -1.246 35.068 1.00 76.00 76 VAL A C 1
ATOM 619 O O . VAL A 1 76 ? -31.090 -1.261 34.121 1.00 76.00 76 VAL A O 1
ATOM 622 N N . CYS A 1 77 ? -32.298 -2.375 35.643 1.00 79.69 77 CYS A N 1
ATOM 623 C CA . CYS A 1 77 ? -31.833 -3.702 35.226 1.00 79.69 77 CYS A CA 1
ATOM 624 C C . CYS A 1 77 ? -32.188 -4.017 33.760 1.00 79.69 77 CYS A C 1
ATOM 626 O O . CYS A 1 77 ? -31.355 -4.562 33.032 1.00 79.69 77 CYS A O 1
ATOM 628 N N . LYS A 1 78 ? -33.397 -3.662 33.290 1.00 83.00 78 LYS A N 1
ATOM 629 C CA . LYS A 1 78 ? -33.799 -3.848 31.881 1.00 83.00 78 LYS A CA 1
ATOM 630 C C . LYS A 1 78 ? -32.869 -3.078 30.942 1.00 83.00 78 LYS A C 1
ATOM 632 O O . LYS A 1 78 ? -32.352 -3.659 29.988 1.00 83.00 78 LYS A O 1
ATOM 637 N N . LYS A 1 79 ? -32.603 -1.805 31.248 1.00 76.75 79 LYS A N 1
ATOM 638 C CA . LYS A 1 79 ? -31.679 -0.963 30.474 1.00 76.75 79 LYS A CA 1
ATOM 639 C C . LYS A 1 79 ? -30.242 -1.479 30.532 1.00 76.75 79 LYS A C 1
ATOM 641 O O . LYS A 1 79 ? -29.559 -1.461 29.514 1.00 76.75 79 LYS A O 1
ATOM 646 N N . ALA A 1 80 ? -29.796 -2.000 31.676 1.00 76.19 80 ALA A N 1
ATOM 647 C CA . ALA A 1 80 ? -28.466 -2.590 31.816 1.00 76.19 80 ALA A CA 1
ATOM 648 C C . ALA A 1 80 ? -28.284 -3.813 30.914 1.00 76.19 80 ALA A C 1
ATOM 650 O O . ALA A 1 80 ? -27.291 -3.900 30.199 1.00 76.19 80 ALA A O 1
ATOM 651 N N . ARG A 1 81 ? -29.286 -4.700 30.861 1.00 82.44 81 ARG A N 1
ATOM 652 C CA . ARG A 1 81 ? -29.298 -5.859 29.952 1.00 82.44 81 ARG A CA 1
ATOM 653 C C . ARG A 1 81 ? -29.316 -5.451 28.482 1.00 82.44 81 ARG A C 1
ATOM 655 O O . ARG A 1 81 ? -28.636 -6.067 27.672 1.00 82.44 81 ARG A O 1
ATOM 662 N N . GLN A 1 82 ? -30.117 -4.449 28.118 1.00 81.25 82 GLN A N 1
ATOM 663 C CA . GLN A 1 82 ? -30.163 -3.934 26.743 1.00 81.25 82 GLN A CA 1
ATOM 664 C C . GLN A 1 82 ? -28.822 -3.309 26.336 1.00 81.25 82 GLN A C 1
ATOM 666 O O . GLN A 1 82 ? -28.321 -3.576 25.250 1.00 81.25 82 GLN A O 1
ATOM 671 N N . SER A 1 83 ? -28.211 -2.537 27.237 1.00 74.69 83 SER A N 1
ATOM 672 C CA . SER A 1 83 ? -26.889 -1.940 27.043 1.00 74.69 83 SER A CA 1
ATOM 673 C C . SER A 1 83 ? -25.790 -2.993 26.897 1.00 74.69 83 SER A C 1
ATOM 675 O O . SER A 1 83 ? -24.960 -2.874 26.000 1.00 74.69 83 SER A O 1
ATOM 677 N N . LEU A 1 84 ? -25.814 -4.044 27.726 1.00 77.56 84 LEU A N 1
ATOM 678 C CA . LEU A 1 84 ? -24.884 -5.171 27.626 1.00 77.56 84 LEU A CA 1
ATOM 679 C C . LEU A 1 84 ? -25.024 -5.891 26.284 1.00 77.56 84 LEU A C 1
ATOM 681 O O . LEU A 1 84 ? -24.025 -6.071 25.603 1.00 77.56 84 LEU A O 1
ATOM 685 N N . ARG A 1 85 ? -26.251 -6.203 25.851 1.00 81.75 85 ARG A N 1
ATOM 686 C CA . ARG A 1 85 ? -26.488 -6.846 24.548 1.00 81.75 85 ARG A CA 1
ATOM 687 C C . ARG A 1 85 ? -25.964 -6.016 23.376 1.00 81.75 85 ARG A C 1
ATOM 689 O O . ARG A 1 85 ? -25.284 -6.545 22.507 1.00 81.75 85 ARG A O 1
ATOM 696 N N . PHE A 1 86 ? -26.227 -4.712 23.379 1.00 76.62 86 PHE A N 1
ATOM 697 C CA . PHE A 1 86 ? -25.717 -3.797 22.352 1.00 76.62 86 PHE A CA 1
ATOM 698 C C . PHE A 1 86 ? -24.189 -3.628 22.391 1.00 76.62 86 PHE A C 1
ATOM 700 O O . PHE A 1 86 ? -23.550 -3.323 21.385 1.00 76.62 86 PHE A O 1
ATOM 707 N N . HIS A 1 87 ? -23.579 -3.766 23.568 1.00 75.88 87 HIS A N 1
ATOM 708 C CA . HIS A 1 87 ? -22.128 -3.751 23.707 1.00 75.88 87 HIS A CA 1
ATOM 709 C C . HIS A 1 87 ? -21.512 -5.035 23.152 1.00 75.88 87 HIS A C 1
ATOM 711 O O . HIS A 1 87 ? -20.676 -4.954 22.256 1.00 75.88 87 HIS A O 1
ATOM 717 N N . GLN A 1 88 ? -22.016 -6.188 23.591 1.00 82.50 88 GLN A N 1
ATOM 718 C CA . GLN A 1 88 ? -21.603 -7.509 23.122 1.00 82.50 88 GLN A CA 1
ATOM 719 C C . GLN A 1 88 ? -21.751 -7.650 21.603 1.00 82.50 88 GLN A C 1
ATOM 721 O O . GLN A 1 88 ? -20.859 -8.188 20.964 1.00 82.50 88 GLN A O 1
ATOM 726 N N . SER A 1 89 ? -22.811 -7.101 20.996 1.00 82.56 89 SER A N 1
ATOM 727 C CA . SER A 1 89 ? -22.998 -7.166 19.539 1.00 82.56 89 SER A CA 1
ATOM 728 C C . SER A 1 89 ? -21.994 -6.321 18.745 1.00 82.56 89 SER A C 1
ATOM 730 O O . SER A 1 89 ? -21.730 -6.610 17.584 1.00 82.56 89 SER A O 1
ATOM 732 N N . ARG A 1 90 ? -21.450 -5.246 19.334 1.00 84.50 90 ARG A N 1
ATOM 733 C CA . ARG A 1 90 ? -20.457 -4.371 18.680 1.00 84.50 90 ARG A CA 1
ATOM 734 C C . ARG A 1 90 ? -19.022 -4.785 18.969 1.00 84.50 90 ARG A C 1
ATOM 736 O O . ARG A 1 90 ? -18.133 -4.406 18.208 1.00 84.50 90 ARG A O 1
ATOM 743 N N . LEU A 1 91 ? -18.802 -5.501 20.068 1.00 82.50 91 LEU A N 1
ATOM 744 C CA . LEU A 1 91 ? -17.479 -5.832 20.572 1.00 82.50 91 LEU A CA 1
ATOM 745 C C . LEU A 1 91 ? -16.616 -6.572 19.530 1.00 82.50 91 LEU A C 1
ATOM 747 O O . LEU A 1 91 ? -15.536 -6.054 19.257 1.00 82.50 91 LEU A O 1
ATOM 751 N N . PRO A 1 92 ? -17.103 -7.616 18.825 1.00 86.56 92 PRO A N 1
ATOM 752 C CA . PRO A 1 92 ? -16.308 -8.303 17.803 1.00 86.56 92 PRO A CA 1
ATOM 753 C C . PRO A 1 92 ? -15.878 -7.389 16.652 1.00 86.56 92 PRO A C 1
ATOM 755 O O . PRO A 1 92 ? -14.768 -7.489 16.148 1.00 86.56 92 PRO A O 1
ATOM 758 N N . SER A 1 93 ? -16.736 -6.449 16.241 1.00 86.56 93 SER A N 1
ATOM 759 C CA . SER A 1 93 ? -16.399 -5.492 15.179 1.00 86.56 93 SER A CA 1
ATOM 760 C C . SER A 1 93 ? -15.339 -4.482 15.626 1.00 86.56 93 SER A C 1
ATOM 762 O O . SER A 1 93 ? -14.510 -4.064 14.820 1.00 86.56 93 SER A O 1
ATOM 764 N N . LEU A 1 94 ? -15.365 -4.061 16.893 1.00 84.44 94 LEU A N 1
ATOM 765 C CA . LEU A 1 94 ? -14.337 -3.185 17.451 1.00 84.44 94 LEU A CA 1
ATOM 766 C C . LEU A 1 94 ? -13.018 -3.936 17.642 1.00 84.44 94 LEU A C 1
ATOM 768 O O . LEU A 1 94 ? -11.984 -3.399 17.263 1.00 84.44 94 LEU A O 1
ATOM 772 N N . GLU A 1 95 ? -13.068 -5.163 18.159 1.00 85.81 95 GLU A N 1
ATOM 773 C CA . GLU A 1 95 ? -11.903 -6.034 18.344 1.00 85.81 95 GLU A CA 1
ATOM 774 C C . GLU A 1 95 ? -11.247 -6.357 17.001 1.00 85.81 95 GLU A C 1
ATOM 776 O O . GLU A 1 95 ? -10.067 -6.091 16.853 1.00 85.81 95 GLU A O 1
ATOM 781 N N . ALA A 1 96 ? -12.006 -6.732 15.967 1.00 83.69 96 ALA A N 1
ATOM 782 C CA . ALA A 1 96 ? -11.458 -6.949 14.624 1.00 83.69 96 ALA A CA 1
ATOM 783 C C . ALA A 1 96 ? -10.811 -5.688 14.017 1.00 83.69 96 ALA A C 1
ATOM 785 O O . ALA A 1 96 ? -9.900 -5.771 13.198 1.00 83.69 96 ALA A O 1
ATOM 786 N N . ARG A 1 97 ? -11.282 -4.488 14.380 1.00 84.31 97 ARG A N 1
ATOM 787 C CA . ARG A 1 97 ? -10.671 -3.226 13.930 1.00 84.31 97 ARG A CA 1
ATOM 788 C C . ARG A 1 97 ? -9.399 -2.890 14.696 1.00 84.31 97 ARG A C 1
ATOM 790 O O . ARG A 1 97 ? -8.507 -2.317 14.087 1.00 84.31 97 ARG A O 1
ATOM 797 N N . ILE A 1 98 ? -9.357 -3.190 15.993 1.00 82.44 98 ILE A N 1
ATOM 798 C CA . ILE A 1 98 ? -8.163 -3.049 16.833 1.00 82.44 98 ILE A CA 1
ATOM 799 C C . ILE A 1 98 ? -7.115 -4.057 16.371 1.00 82.44 98 ILE A C 1
ATOM 801 O O . ILE A 1 98 ? -6.015 -3.652 16.033 1.00 82.44 98 ILE A O 1
ATOM 805 N N . GLU A 1 99 ? -7.500 -5.320 16.193 1.00 82.94 99 GLU A N 1
ATOM 806 C CA . GLU A 1 99 ? -6.658 -6.364 15.616 1.00 82.94 99 GLU A CA 1
ATOM 807 C C . GLU A 1 99 ? -6.148 -5.947 14.235 1.00 82.94 99 GLU A C 1
ATOM 809 O O . GLU A 1 99 ? -4.976 -6.099 13.957 1.00 82.94 99 GLU A O 1
ATOM 814 N N . LYS A 1 100 ? -6.963 -5.313 13.385 1.00 79.62 100 LYS A N 1
ATOM 815 C CA . LYS A 1 100 ? -6.504 -4.760 12.096 1.00 79.62 100 LYS A CA 1
ATOM 816 C C . LYS A 1 100 ? -5.647 -3.480 12.210 1.00 79.62 100 LYS A C 1
ATOM 818 O O . LYS A 1 100 ? -5.179 -2.954 11.208 1.00 79.62 100 LYS A O 1
ATOM 823 N N . LEU A 1 101 ? -5.488 -2.882 13.379 1.00 72.62 101 LEU A N 1
ATOM 824 C CA . LEU A 1 101 ? -4.550 -1.769 13.582 1.00 72.62 101 LEU A CA 1
ATOM 825 C C . LEU A 1 101 ? -3.267 -2.246 14.269 1.00 72.62 101 LEU A C 1
ATOM 827 O O . LEU A 1 101 ? -2.203 -1.712 13.980 1.00 72.62 101 LEU A O 1
ATOM 831 N N . GLU A 1 102 ? -3.379 -3.252 15.137 1.00 69.06 102 GLU A N 1
ATOM 832 C CA . GLU A 1 102 ? -2.290 -3.865 15.905 1.00 69.06 102 GLU A CA 1
ATOM 833 C C . GLU A 1 102 ? -1.612 -5.028 15.188 1.00 69.06 102 GLU A C 1
ATOM 835 O O . GLU A 1 102 ? -0.435 -5.302 15.430 1.00 69.06 102 GLU A O 1
ATOM 840 N N . ALA A 1 103 ? -2.331 -5.724 14.304 1.00 61.44 103 ALA A N 1
ATOM 841 C CA . ALA A 1 103 ? -1.734 -6.729 13.446 1.00 61.44 103 ALA A CA 1
ATOM 842 C C . ALA A 1 103 ? -0.579 -6.075 12.681 1.00 61.44 103 ALA A C 1
ATOM 844 O O . ALA A 1 103 ? -0.598 -4.857 12.490 1.00 61.44 103 ALA A O 1
ATOM 845 N N . PRO A 1 104 ? 0.422 -6.855 12.232 1.00 52.12 104 PRO A N 1
ATOM 846 C CA . PRO A 1 104 ? 1.559 -6.346 11.475 1.00 52.12 104 PRO A CA 1
ATOM 847 C C . PRO A 1 104 ? 1.100 -5.781 10.121 1.00 52.12 104 PRO A C 1
ATOM 849 O O . PRO A 1 104 ? 1.229 -6.398 9.056 1.00 52.12 104 PRO A O 1
ATOM 852 N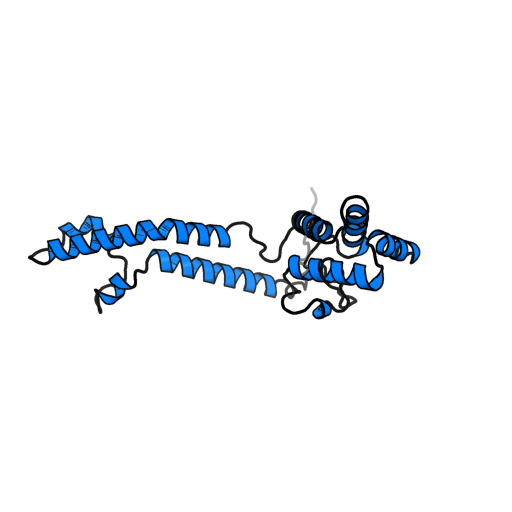 N . HIS A 1 105 ? 0.514 -4.597 10.192 1.00 46.97 105 HIS A N 1
ATOM 853 C CA . HIS A 1 105 ? 0.116 -3.720 9.132 1.00 46.97 105 HIS A CA 1
ATOM 854 C C . HIS A 1 105 ? 1.286 -2.797 8.892 1.00 46.97 105 HIS A C 1
ATOM 856 O O . HIS A 1 105 ? 1.904 -2.307 9.826 1.00 46.97 105 HIS A O 1
ATOM 862 N N . ASP A 1 106 ? 1.575 -2.634 7.611 1.00 50.28 106 ASP A N 1
ATOM 863 C CA . ASP A 1 106 ? 2.522 -1.717 7.000 1.00 50.28 106 ASP A CA 1
ATOM 864 C C . ASP A 1 106 ? 2.632 -0.374 7.762 1.00 50.28 106 ASP A C 1
ATOM 866 O O . ASP A 1 106 ? 1.986 0.616 7.427 1.00 50.28 106 ASP A O 1
ATOM 870 N N . THR A 1 107 ? 3.459 -0.339 8.811 1.00 45.56 107 THR A N 1
ATOM 871 C CA . THR A 1 107 ? 3.829 0.830 9.630 1.00 45.56 107 THR A CA 1
ATOM 872 C C . THR A 1 107 ? 4.808 1.733 8.882 1.00 45.56 107 THR A C 1
ATOM 874 O O . THR A 1 107 ? 5.581 2.477 9.478 1.00 45.56 107 THR A O 1
ATOM 877 N N . GLY A 1 108 ? 4.814 1.649 7.553 1.00 48.12 108 GLY A N 1
ATOM 878 C CA . GLY A 1 108 ? 5.965 2.046 6.772 1.00 48.12 108 GLY A CA 1
ATOM 879 C C . GLY A 1 108 ? 7.128 1.070 6.878 1.00 48.12 108 GLY A C 1
ATOM 880 O O . GLY A 1 108 ? 8.291 1.440 6.786 1.00 48.12 108 GLY A O 1
ATOM 881 N N . PHE A 1 109 ? 6.811 -0.205 7.045 1.00 52.25 109 PHE A N 1
ATOM 882 C CA . PHE A 1 109 ? 7.752 -1.283 6.812 1.00 52.25 109 PHE A CA 1
ATOM 883 C C . PHE A 1 109 ? 6.980 -2.406 6.137 1.00 52.25 109 PHE A C 1
ATOM 885 O O . PHE A 1 109 ? 6.613 -3.399 6.762 1.00 52.25 109 PHE A O 1
ATOM 892 N N . LEU A 1 110 ? 6.682 -2.243 4.847 1.00 60.38 110 LEU A N 1
ATOM 893 C CA . LEU A 1 110 ? 6.378 -3.386 4.004 1.00 60.38 110 LEU A CA 1
ATOM 894 C C . LEU A 1 110 ? 7.725 -4.077 3.760 1.00 60.38 110 LEU A C 1
ATOM 896 O O . LEU A 1 110 ? 8.558 -3.510 3.046 1.00 60.38 110 LEU A O 1
ATOM 900 N N . PRO A 1 111 ? 7.987 -5.266 4.340 1.00 65.62 111 PRO A N 1
ATOM 901 C CA . PRO A 1 111 ? 9.240 -5.956 4.080 1.00 65.62 111 PRO A CA 1
ATOM 902 C C . PRO A 1 111 ? 9.365 -6.183 2.568 1.00 65.62 111 PRO A C 1
ATOM 904 O O . PRO A 1 111 ? 8.344 -6.497 1.938 1.00 65.62 111 PRO A O 1
ATOM 907 N N . PRO A 1 112 ? 10.570 -6.097 1.977 1.00 75.00 112 PRO A N 1
ATOM 908 C CA . PRO A 1 112 ? 10.770 -6.279 0.539 1.00 75.00 112 PRO A CA 1
ATOM 909 C C . PRO A 1 112 ? 10.042 -7.499 -0.038 1.00 75.00 112 PRO A C 1
ATOM 911 O O . PRO A 1 112 ? 9.386 -7.407 -1.070 1.00 75.00 112 PRO A O 1
ATOM 914 N N . ALA A 1 113 ? 10.026 -8.624 0.684 1.00 74.44 113 ALA A N 1
ATOM 915 C CA . ALA A 1 113 ? 9.297 -9.828 0.284 1.00 74.44 113 ALA A CA 1
ATOM 916 C C . ALA A 1 113 ? 7.785 -9.601 0.066 1.00 74.44 113 ALA A C 1
ATOM 918 O O . ALA A 1 113 ? 7.211 -10.109 -0.897 1.00 74.44 113 ALA A O 1
ATOM 919 N N . ARG A 1 114 ? 7.121 -8.811 0.920 1.00 76.69 114 ARG A N 1
ATOM 920 C CA . ARG A 1 114 ? 5.699 -8.473 0.745 1.00 76.69 114 ARG A CA 1
ATOM 921 C C . ARG A 1 114 ? 5.493 -7.480 -0.402 1.00 76.69 114 ARG A C 1
ATOM 923 O O . ARG A 1 114 ? 4.507 -7.608 -1.129 1.00 76.69 114 ARG A O 1
ATOM 930 N N . ALA A 1 115 ? 6.422 -6.542 -0.600 1.00 83.94 115 ALA A N 1
ATOM 931 C CA . ALA A 1 115 ? 6.406 -5.625 -1.741 1.00 83.94 115 ALA A CA 1
ATOM 932 C C . ALA A 1 115 ? 6.535 -6.378 -3.074 1.00 83.94 115 ALA A C 1
ATOM 934 O O . ALA A 1 115 ? 5.778 -6.107 -4.002 1.00 83.94 115 ALA A O 1
ATOM 935 N N . VAL A 1 116 ? 7.407 -7.389 -3.131 1.00 86.94 116 VAL A N 1
ATOM 936 C CA . VAL A 1 116 ? 7.566 -8.292 -4.281 1.00 86.94 116 VAL A CA 1
ATOM 937 C C . VAL A 1 116 ? 6.254 -9.014 -4.594 1.00 86.94 116 VAL A C 1
ATOM 939 O O . VAL A 1 116 ? 5.822 -9.020 -5.743 1.00 86.94 116 VAL A O 1
ATOM 942 N N . VAL A 1 117 ? 5.568 -9.577 -3.592 1.00 87.81 117 VAL A N 1
ATOM 943 C CA . VAL A 1 117 ? 4.279 -10.268 -3.806 1.00 87.81 117 VAL A CA 1
ATOM 944 C C . VAL A 1 117 ? 3.201 -9.309 -4.324 1.00 87.81 117 VAL A C 1
ATOM 946 O O . VAL A 1 117 ? 2.434 -9.662 -5.224 1.00 87.81 117 VAL A O 1
ATOM 949 N N . LEU A 1 118 ? 3.130 -8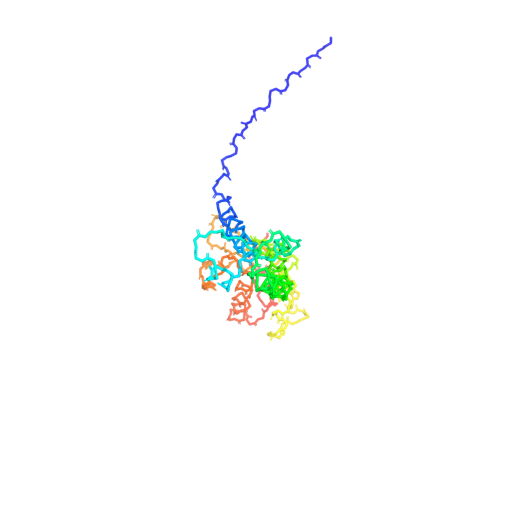.090 -3.780 1.00 86.06 118 LEU A N 1
ATOM 950 C CA . LEU A 1 118 ? 2.220 -7.054 -4.275 1.00 86.06 118 LEU A CA 1
ATOM 951 C C . LEU A 1 118 ? 2.557 -6.673 -5.725 1.00 86.06 118 LEU A C 1
ATOM 953 O O . LEU A 1 118 ? 1.665 -6.645 -6.576 1.00 86.06 118 LEU A O 1
ATOM 957 N N . GLY A 1 119 ? 3.841 -6.454 -6.010 1.00 92.56 119 GLY A N 1
ATOM 958 C CA . GLY A 1 119 ? 4.369 -6.165 -7.338 1.00 92.56 119 GLY A CA 1
ATOM 959 C C . GLY A 1 119 ? 4.005 -7.236 -8.353 1.00 92.56 119 GLY A C 1
ATOM 960 O O . GLY A 1 119 ? 3.497 -6.902 -9.419 1.00 92.56 119 GLY A O 1
ATOM 961 N N . GLN A 1 120 ? 4.158 -8.512 -7.996 1.00 95.50 120 GLN A N 1
ATOM 962 C CA . GLN A 1 120 ? 3.839 -9.641 -8.869 1.00 95.50 120 GLN A CA 1
ATOM 963 C C . GLN A 1 120 ? 2.368 -9.633 -9.280 1.00 95.50 120 GLN A C 1
ATOM 965 O O . GLN A 1 120 ? 2.041 -9.755 -10.461 1.00 95.50 120 GLN A O 1
ATOM 970 N N . LYS A 1 121 ? 1.469 -9.434 -8.309 1.00 92.44 121 LYS A N 1
ATOM 971 C CA . LYS A 1 121 ? 0.024 -9.351 -8.560 1.00 92.44 121 LYS A CA 1
ATOM 972 C C . LYS A 1 121 ? -0.322 -8.163 -9.456 1.00 92.44 121 LYS A C 1
ATOM 974 O O . LYS A 1 121 ? -1.178 -8.286 -10.328 1.00 92.44 121 LYS A O 1
ATOM 979 N N . MET A 1 122 ? 0.318 -7.013 -9.248 1.00 94.12 122 MET A N 1
ATOM 980 C CA . MET A 1 122 ? 0.070 -5.807 -10.043 1.00 94.12 122 MET A CA 1
ATOM 981 C C . MET A 1 122 ? 0.645 -5.914 -11.463 1.00 94.12 122 MET A C 1
ATOM 983 O O . MET A 1 122 ? -0.035 -5.531 -12.411 1.00 94.12 122 MET A O 1
ATOM 987 N N . ALA A 1 123 ? 1.839 -6.488 -11.625 1.00 95.75 123 ALA A N 1
ATOM 988 C CA . ALA A 1 123 ? 2.471 -6.739 -12.919 1.00 95.75 123 ALA A CA 1
ATOM 989 C C . ALA A 1 123 ? 1.656 -7.733 -13.764 1.00 95.75 123 ALA A C 1
ATOM 991 O O . ALA A 1 123 ? 1.394 -7.487 -14.941 1.00 95.75 123 ALA A O 1
ATOM 992 N N . ALA A 1 124 ? 1.151 -8.807 -13.147 1.00 94.56 124 ALA A N 1
ATOM 993 C CA . ALA A 1 124 ? 0.289 -9.770 -13.826 1.00 94.56 124 ALA A CA 1
ATOM 994 C C . ALA A 1 124 ? -0.990 -9.120 -14.388 1.00 94.56 124 ALA A C 1
ATOM 996 O O . ALA A 1 124 ? -1.365 -9.388 -15.526 1.00 94.56 124 ALA A O 1
ATOM 997 N N . ARG A 1 125 ? -1.620 -8.196 -13.642 1.00 93.62 125 ARG A N 1
ATOM 998 C CA . ARG A 1 125 ? -2.820 -7.460 -14.098 1.00 93.62 125 ARG A CA 1
ATOM 999 C C . ARG A 1 125 ? -2.585 -6.595 -15.332 1.00 93.62 125 ARG A C 1
ATOM 1001 O O . ARG A 1 125 ? -3.544 -6.242 -16.006 1.00 93.62 125 ARG A O 1
ATOM 1008 N N . VAL A 1 126 ? -1.337 -6.230 -15.612 1.00 92.88 126 VAL A N 1
ATOM 1009 C CA . VAL A 1 126 ? -0.974 -5.435 -16.787 1.00 92.88 126 VAL A CA 1
ATOM 1010 C C . VAL A 1 126 ? -0.314 -6.276 -17.884 1.00 92.88 126 VAL A C 1
ATOM 1012 O O . VAL A 1 126 ? 0.280 -5.705 -18.794 1.00 92.88 126 VAL A O 1
ATOM 1015 N N . GLY A 1 127 ? -0.418 -7.608 -17.811 1.00 95.19 127 GLY A N 1
ATOM 1016 C CA . GLY A 1 127 ? 0.108 -8.541 -18.813 1.00 95.19 127 GLY A CA 1
ATOM 1017 C C . GLY A 1 127 ? 1.586 -8.904 -18.644 1.00 95.19 127 GLY A C 1
ATOM 1018 O O . GLY A 1 127 ? 2.167 -9.529 -19.524 1.00 95.19 127 GLY A O 1
ATOM 1019 N N . TRP A 1 128 ? 2.220 -8.532 -17.530 1.00 96.81 128 TRP A N 1
ATOM 1020 C CA . TRP A 1 128 ? 3.636 -8.805 -17.265 1.00 96.81 128 TRP A CA 1
ATOM 1021 C C . TRP A 1 128 ? 3.810 -9.930 -16.244 1.00 96.81 128 TRP A C 1
ATOM 1023 O O . TRP A 1 128 ? 4.245 -9.715 -15.115 1.00 96.81 128 TRP A O 1
ATOM 1033 N N . ALA A 1 129 ? 3.449 -11.143 -16.655 1.00 95.19 129 ALA A N 1
ATOM 1034 C CA . ALA A 1 129 ? 3.744 -12.377 -15.929 1.00 95.19 129 ALA A CA 1
ATOM 1035 C C . ALA A 1 129 ? 5.007 -13.066 -16.492 1.00 95.19 129 ALA A C 1
ATOM 1037 O O . ALA A 1 129 ? 5.629 -12.573 -17.436 1.00 95.19 129 ALA A O 1
ATOM 1038 N N . GLY A 1 130 ? 5.401 -14.202 -15.905 1.00 96.50 130 GLY A N 1
ATOM 1039 C CA . GLY A 1 130 ? 6.502 -15.036 -16.406 1.00 96.50 130 GLY A CA 1
ATOM 1040 C C . GLY A 1 130 ? 7.815 -14.265 -16.570 1.00 96.50 130 GLY A C 1
ATOM 1041 O O . GLY A 1 130 ? 8.288 -13.620 -15.634 1.00 96.50 130 GLY A O 1
ATOM 1042 N N . THR A 1 131 ? 8.389 -14.299 -17.773 1.00 97.44 131 THR A N 1
ATOM 1043 C CA . THR A 1 131 ? 9.669 -13.645 -18.091 1.00 97.44 131 THR A CA 1
ATOM 1044 C C . THR A 1 131 ? 9.656 -12.144 -17.801 1.00 97.44 131 THR A C 1
ATOM 1046 O O . THR A 1 131 ? 10.602 -11.632 -17.209 1.00 97.44 131 THR A O 1
ATOM 1049 N N . GLN A 1 132 ? 8.567 -11.437 -18.129 1.00 97.81 132 GLN A N 1
ATOM 1050 C CA . GLN A 1 132 ? 8.473 -9.995 -17.871 1.00 97.81 132 GLN A CA 1
ATOM 1051 C C . GLN A 1 132 ? 8.457 -9.683 -16.372 1.00 97.81 132 GLN A C 1
ATOM 1053 O O . GLN A 1 132 ? 9.068 -8.710 -15.932 1.00 97.81 132 GLN A O 1
ATOM 1058 N N . TRP A 1 133 ? 7.818 -10.538 -15.570 1.00 97.25 133 TRP A N 1
ATOM 1059 C CA . TRP A 1 133 ? 7.881 -10.424 -14.116 1.00 97.25 133 TRP A CA 1
ATOM 1060 C C . TRP A 1 133 ? 9.303 -10.642 -13.592 1.00 97.25 133 TRP A C 1
ATOM 1062 O O . TRP A 1 133 ? 9.763 -9.864 -12.761 1.00 97.25 133 TRP A O 1
ATOM 1072 N N . ASN A 1 134 ? 10.019 -11.653 -14.090 1.00 96.25 134 ASN A N 1
ATOM 1073 C CA . ASN A 1 134 ? 11.395 -11.922 -13.666 1.00 96.25 134 ASN A CA 1
ATOM 1074 C C . ASN A 1 134 ? 12.322 -10.739 -13.973 1.00 96.25 134 ASN A C 1
ATOM 1076 O O . ASN A 1 134 ? 13.075 -10.316 -13.096 1.00 96.25 134 ASN A O 1
ATOM 1080 N N . CYS A 1 135 ? 12.197 -10.147 -15.165 1.00 96.19 135 CYS A N 1
ATOM 1081 C CA . CYS A 1 135 ? 12.933 -8.940 -15.534 1.00 96.19 135 CYS A CA 1
ATOM 1082 C C . CYS A 1 135 ? 12.610 -7.762 -14.601 1.00 96.19 135 CYS A C 1
ATOM 1084 O O . CYS A 1 135 ? 13.520 -7.100 -14.111 1.00 96.19 135 CYS A O 1
ATOM 1086 N N . LEU A 1 136 ? 11.327 -7.524 -14.297 1.00 94.94 136 LEU A N 1
ATOM 1087 C CA . LEU A 1 136 ? 10.917 -6.456 -13.378 1.00 94.94 136 LEU A CA 1
ATOM 1088 C C . LEU A 1 136 ? 11.439 -6.690 -11.953 1.00 94.94 136 LEU A C 1
ATOM 1090 O O . LEU A 1 136 ? 11.940 -5.772 -11.307 1.00 94.94 136 LEU A O 1
ATOM 1094 N N . LYS A 1 137 ? 11.340 -7.933 -11.470 1.00 94.12 137 LYS A N 1
ATOM 1095 C CA . LYS A 1 137 ? 11.843 -8.351 -10.159 1.00 94.12 137 LYS A CA 1
ATOM 1096 C C . LYS A 1 137 ? 13.335 -8.099 -10.035 1.00 94.12 137 LYS A C 1
ATOM 1098 O O . LYS A 1 137 ? 13.761 -7.613 -8.989 1.00 94.12 137 LYS A O 1
ATOM 1103 N N . GLN A 1 138 ? 14.096 -8.394 -11.086 1.00 90.31 138 GLN A N 1
ATOM 1104 C CA . GLN A 1 138 ? 15.530 -8.150 -11.120 1.00 90.31 138 GLN A CA 1
ATOM 1105 C C . GLN A 1 138 ? 15.857 -6.655 -11.200 1.00 90.31 138 GLN A C 1
ATOM 1107 O O . GLN A 1 138 ? 16.687 -6.190 -10.422 1.00 90.31 138 GLN A O 1
ATOM 1112 N N . LEU A 1 139 ? 15.167 -5.907 -12.068 1.00 89.56 139 LEU A N 1
ATOM 1113 C CA . LEU A 1 139 ? 15.334 -4.462 -12.238 1.00 89.56 139 LEU A CA 1
ATOM 1114 C C . LEU A 1 139 ? 15.184 -3.718 -10.901 1.00 89.56 139 LEU A C 1
ATOM 1116 O O . LEU A 1 139 ? 16.125 -3.076 -10.441 1.00 89.56 139 LEU A O 1
ATOM 1120 N N . TRP A 1 140 ? 14.044 -3.884 -10.225 1.00 89.12 140 TRP A N 1
ATOM 1121 C CA . TRP A 1 140 ? 13.782 -3.210 -8.946 1.00 89.12 140 TR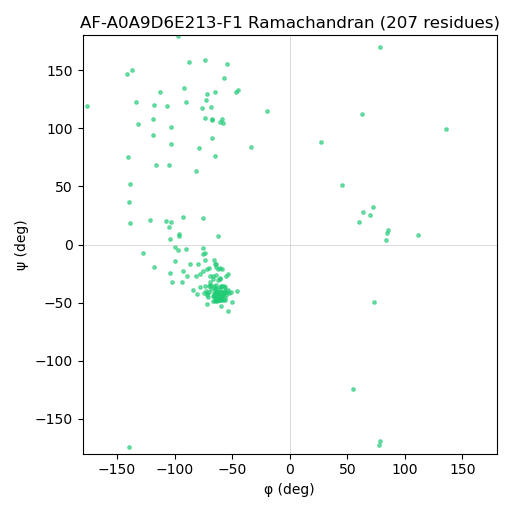P A CA 1
ATOM 1122 C C . TRP A 1 140 ? 14.492 -3.853 -7.755 1.00 89.12 140 TRP A C 1
ATOM 1124 O O . TRP A 1 140 ? 14.756 -3.191 -6.755 1.00 89.12 140 TRP A O 1
ATOM 1134 N N . GLY A 1 141 ? 14.811 -5.147 -7.836 1.00 76.44 141 GLY A N 1
ATOM 1135 C CA . GLY A 1 141 ? 15.434 -5.886 -6.740 1.00 76.44 141 GLY A CA 1
ATOM 1136 C C . GLY A 1 141 ? 16.937 -5.681 -6.625 1.00 76.44 141 GLY A C 1
ATOM 1137 O O . GLY A 1 141 ? 17.438 -5.506 -5.521 1.00 76.44 141 GLY A O 1
ATOM 1138 N N . HIS A 1 142 ? 17.663 -5.685 -7.737 1.00 66.56 142 HIS A N 1
ATOM 1139 C CA . HIS A 1 142 ? 19.123 -5.611 -7.701 1.00 66.56 142 HIS A CA 1
ATOM 1140 C C . HIS A 1 142 ? 19.661 -4.231 -8.082 1.00 66.56 142 HIS A C 1
ATOM 1142 O O . HIS A 1 142 ? 20.770 -3.898 -7.679 1.00 66.56 142 HIS A O 1
ATOM 1148 N N . LEU A 1 143 ? 18.904 -3.429 -8.845 1.00 60.06 143 LEU A N 1
ATOM 1149 C CA . LEU A 1 143 ? 19.460 -2.250 -9.521 1.00 60.06 143 LEU A CA 1
ATOM 1150 C C . LEU A 1 143 ? 18.837 -0.915 -9.072 1.00 60.06 143 LEU A C 1
ATOM 1152 O O . LEU A 1 143 ? 19.442 0.133 -9.296 1.00 60.06 143 LEU A O 1
ATOM 1156 N N . GLU A 1 144 ? 17.645 -0.936 -8.464 1.00 63.47 144 GLU A N 1
ATOM 1157 C CA . GLU A 1 144 ? 16.827 0.268 -8.230 1.00 63.47 144 GLU A CA 1
ATOM 1158 C C . GLU A 1 144 ? 16.148 0.281 -6.842 1.00 63.47 144 GLU A C 1
ATOM 1160 O O . GLU A 1 144 ? 15.036 0.754 -6.713 1.00 63.47 144 GLU A O 1
ATOM 1165 N N . GLY A 1 145 ? 16.773 -0.215 -5.767 1.00 61.72 145 GLY A N 1
ATOM 1166 C CA . GLY A 1 145 ? 16.269 0.016 -4.392 1.00 61.72 145 GLY A CA 1
ATOM 1167 C C . GLY A 1 145 ? 15.714 -1.202 -3.645 1.00 61.72 145 GLY A C 1
ATOM 1168 O O . GLY A 1 145 ? 15.175 -1.063 -2.547 1.00 61.72 145 GLY A O 1
ATOM 1169 N N . GLY A 1 146 ? 15.858 -2.411 -4.189 1.00 78.75 146 GLY A N 1
ATOM 1170 C CA . GLY A 1 146 ? 15.704 -3.649 -3.417 1.00 78.75 146 GLY A CA 1
ATOM 1171 C C . GLY A 1 146 ? 14.282 -3.963 -2.975 1.00 78.75 146 GLY A C 1
ATOM 1172 O O . GLY A 1 146 ? 14.101 -4.641 -1.968 1.00 78.75 146 GLY A O 1
ATOM 1173 N N . TRP A 1 147 ? 13.270 -3.465 -3.694 1.00 83.56 147 TRP A N 1
ATOM 1174 C CA . TRP A 1 147 ? 11.861 -3.546 -3.281 1.00 83.56 147 TRP A CA 1
ATOM 1175 C C . TRP A 1 147 ? 11.551 -2.862 -1.938 1.00 83.56 147 TRP A C 1
ATOM 1177 O O . TRP A 1 147 ? 10.511 -3.126 -1.329 1.00 83.56 147 TRP A O 1
ATOM 1187 N N . TYR A 1 148 ? 12.419 -1.956 -1.483 1.00 80.44 148 TYR A N 1
ATOM 1188 C CA . TYR A 1 148 ? 12.227 -1.220 -0.243 1.00 80.44 148 TYR A CA 1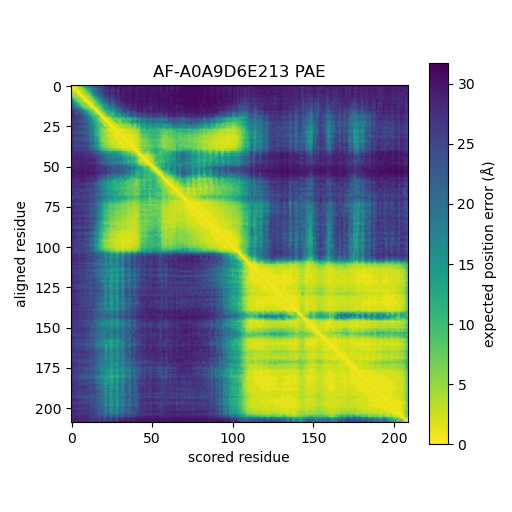
ATOM 1189 C C . TYR A 1 148 ? 11.467 0.090 -0.492 1.00 80.44 148 TYR A C 1
ATOM 1191 O O . TYR A 1 148 ? 11.887 0.945 -1.269 1.00 80.44 148 TYR A O 1
ATOM 1199 N N . VAL A 1 149 ? 10.327 0.260 0.187 1.00 80.12 149 VAL A N 1
ATOM 1200 C CA . VAL A 1 149 ? 9.427 1.425 0.028 1.00 80.12 149 VAL A CA 1
ATOM 1201 C C . VAL A 1 149 ? 10.123 2.741 0.383 1.00 80.12 149 VAL A C 1
ATOM 1203 O O . VAL A 1 149 ? 9.797 3.781 -0.181 1.00 80.12 149 VAL A O 1
ATOM 1206 N N . TYR A 1 150 ? 11.107 2.678 1.279 1.00 79.38 150 TYR A N 1
ATOM 1207 C CA . TYR A 1 150 ? 11.853 3.825 1.792 1.00 79.38 150 TYR A CA 1
ATOM 1208 C C . TYR A 1 150 ? 13.280 3.876 1.252 1.00 79.38 150 TYR A C 1
ATOM 1210 O O . TYR A 1 150 ? 14.137 4.478 1.890 1.00 79.38 150 TYR A O 1
ATOM 1218 N N . ALA A 1 151 ? 13.566 3.202 0.130 1.00 75.75 151 ALA A N 1
ATOM 1219 C CA . ALA A 1 151 ? 14.880 3.276 -0.496 1.00 75.75 151 ALA A CA 1
ATOM 1220 C C . ALA A 1 151 ? 15.147 4.730 -0.881 1.00 75.75 151 ALA A C 1
ATOM 1222 O O . ALA A 1 151 ? 14.539 5.242 -1.815 1.00 75.75 151 ALA A O 1
ATOM 1223 N N . ASP A 1 152 ? 16.010 5.396 -0.132 1.00 73.19 152 ASP A N 1
ATOM 1224 C CA . ASP A 1 152 ? 16.357 6.793 -0.337 1.00 73.19 152 ASP A CA 1
ATOM 1225 C C . ASP A 1 152 ? 17.810 6.853 -0.781 1.00 73.19 152 ASP A C 1
ATOM 1227 O O . ASP A 1 152 ? 18.672 6.199 -0.185 1.00 73.19 152 ASP A O 1
ATOM 1231 N N . ASN A 1 153 ? 18.078 7.594 -1.849 1.00 66.94 153 ASN A N 1
ATOM 1232 C CA . ASN A 1 153 ? 19.436 7.809 -2.308 1.00 66.94 153 ASN A CA 1
ATOM 1233 C C . ASN A 1 153 ? 19.880 9.215 -1.885 1.00 66.94 153 ASN A C 1
ATOM 1235 O O . ASN A 1 153 ? 19.534 10.167 -2.578 1.00 66.94 153 ASN A O 1
ATOM 1239 N N . PRO A 1 154 ? 20.675 9.365 -0.810 1.00 63.62 154 PRO A N 1
ATOM 1240 C CA . PRO A 1 154 ? 20.965 10.661 -0.191 1.00 63.62 154 PRO A CA 1
ATOM 1241 C C . PRO A 1 154 ? 21.751 11.628 -1.088 1.00 63.62 154 PRO A C 1
ATOM 1243 O O . PRO A 1 154 ? 21.782 12.825 -0.816 1.00 63.62 154 PRO A O 1
ATOM 1246 N N . THR A 1 155 ? 22.390 11.134 -2.152 1.00 66.94 155 THR A N 1
ATOM 1247 C CA . THR A 1 155 ? 23.114 11.967 -3.126 1.00 66.94 155 THR A CA 1
A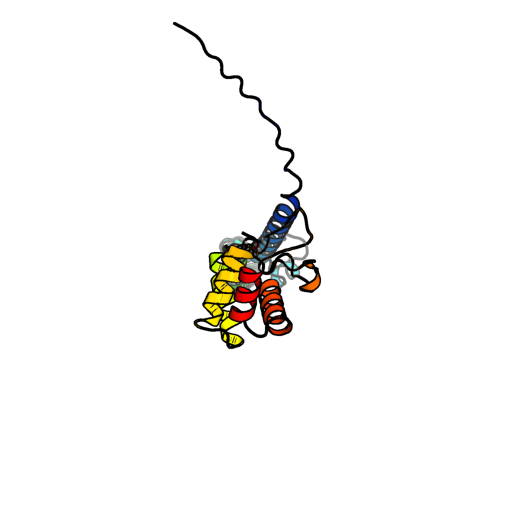TOM 1248 C C . THR A 1 155 ? 22.232 12.424 -4.291 1.00 66.94 155 THR A C 1
ATOM 1250 O O . THR A 1 155 ? 22.673 13.199 -5.137 1.00 66.94 155 THR A O 1
ATOM 1253 N N . SER A 1 156 ? 20.976 11.973 -4.349 1.00 71.19 156 SER A N 1
ATOM 1254 C CA . SER A 1 156 ? 19.992 12.365 -5.358 1.00 71.19 156 SER A CA 1
ATOM 1255 C C . SER A 1 156 ? 18.605 12.551 -4.723 1.00 71.19 156 SER A C 1
ATOM 1257 O O . SER A 1 156 ? 18.449 12.506 -3.512 1.00 71.19 156 SER A O 1
ATOM 1259 N N . SER A 1 157 ? 17.571 12.794 -5.529 1.00 74.94 157 SER A N 1
ATOM 1260 C CA . SER A 1 157 ? 16.174 12.781 -5.051 1.00 74.94 157 SER A CA 1
ATOM 1261 C C . SER A 1 157 ? 15.427 11.503 -5.454 1.00 74.94 157 SER A C 1
ATOM 1263 O O . SER A 1 157 ? 14.191 11.492 -5.504 1.00 74.94 157 SER A O 1
ATOM 1265 N N . ALA A 1 158 ? 16.174 10.445 -5.797 1.00 81.06 158 ALA A N 1
ATOM 1266 C CA . ALA A 1 158 ? 15.624 9.151 -6.172 1.00 81.06 158 ALA A CA 1
ATOM 1267 C C . ALA A 1 158 ? 15.050 8.436 -4.945 1.00 81.06 158 ALA A C 1
ATOM 1269 O O . ALA A 1 158 ? 15.722 8.325 -3.921 1.00 81.06 158 ALA A O 1
ATOM 1270 N N . TYR A 1 159 ? 13.807 7.957 -5.054 1.00 83.50 159 TYR A N 1
ATOM 1271 C CA . TYR A 1 159 ? 13.115 7.358 -3.915 1.00 83.50 159 TYR A CA 1
ATOM 1272 C C . TYR A 1 159 ? 12.261 6.139 -4.264 1.00 83.50 159 TYR A C 1
ATOM 1274 O O . TYR A 1 159 ? 11.593 6.088 -5.303 1.00 83.50 159 TYR A O 1
ATOM 1282 N N . GLY A 1 160 ? 12.199 5.216 -3.308 1.00 86.94 160 GLY A N 1
ATOM 1283 C CA . GLY A 1 160 ? 11.272 4.098 -3.254 1.00 86.94 160 GLY A CA 1
ATOM 1284 C C . GLY A 1 160 ? 11.660 2.945 -4.166 1.00 86.94 160 GLY A C 1
ATOM 1285 O O . GLY A 1 160 ? 12.752 2.916 -4.735 1.00 86.94 160 GLY A O 1
ATOM 1286 N N . ILE A 1 161 ? 10.725 2.007 -4.315 1.00 89.75 161 ILE A N 1
ATOM 1287 C CA . ILE A 1 161 ? 10.890 0.768 -5.088 1.00 89.75 161 ILE A CA 1
ATOM 1288 C C . ILE A 1 161 ? 11.376 1.007 -6.532 1.00 89.75 161 ILE A C 1
ATOM 1290 O O . ILE A 1 161 ? 12.207 0.226 -6.979 1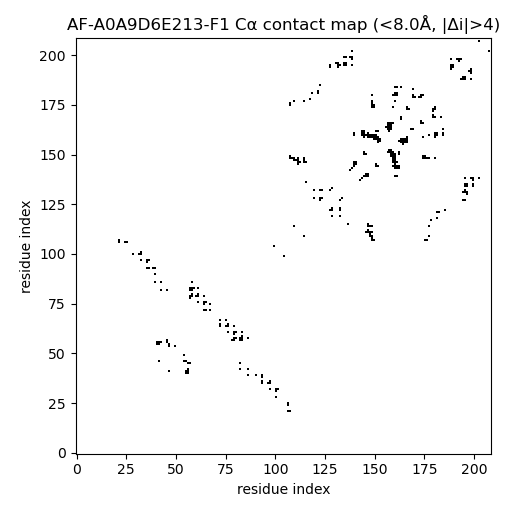.00 89.75 161 ILE A O 1
ATOM 1294 N N . PRO A 1 162 ? 10.879 2.016 -7.282 1.00 91.62 162 PRO A N 1
ATOM 1295 C CA . PRO A 1 162 ? 11.335 2.260 -8.650 1.00 91.62 162 PRO A CA 1
ATOM 1296 C C . PRO A 1 162 ? 12.438 3.331 -8.748 1.00 91.62 162 PRO A C 1
ATOM 1298 O O . PRO A 1 162 ? 12.712 3.792 -9.852 1.00 91.62 162 PRO A O 1
ATOM 1301 N N . GLN A 1 163 ? 12.982 3.816 -7.620 1.00 89.94 163 GLN A N 1
ATOM 1302 C CA . GLN A 1 163 ? 13.939 4.938 -7.561 1.00 89.94 163 GLN A CA 1
ATOM 1303 C C . GLN A 1 163 ? 13.523 6.137 -8.428 1.00 89.94 163 GLN A C 1
ATOM 1305 O O . GLN A 1 163 ? 14.286 6.659 -9.242 1.00 89.94 163 GLN A O 1
ATOM 1310 N N . ALA A 1 164 ? 12.278 6.592 -8.260 1.00 88.62 164 ALA A N 1
ATOM 1311 C CA . ALA A 1 164 ? 11.739 7.696 -9.049 1.00 88.62 164 ALA A CA 1
ATOM 1312 C C . ALA A 1 164 ? 12.491 9.001 -8.747 1.00 88.62 164 ALA A C 1
ATOM 1314 O O . ALA A 1 164 ? 12.627 9.367 -7.582 1.00 88.62 164 ALA A O 1
ATOM 1315 N N . LEU A 1 165 ? 12.923 9.721 -9.790 1.00 85.44 165 LEU A N 1
ATOM 1316 C CA . LEU A 1 165 ? 13.733 10.938 -9.674 1.00 85.44 165 LEU A CA 1
ATOM 1317 C C . LEU A 1 165 ? 13.010 12.173 -10.266 1.00 85.44 165 LEU A C 1
ATOM 1319 O O . LEU A 1 165 ? 12.895 12.289 -11.497 1.00 85.44 165 LEU A O 1
ATOM 1323 N N . PRO A 1 166 ? 12.527 13.123 -9.439 1.00 88.12 166 PRO A N 1
ATOM 1324 C CA . PRO A 1 166 ? 12.347 13.029 -7.985 1.00 88.12 166 PRO A CA 1
ATOM 1325 C C . PRO A 1 166 ? 11.159 12.130 -7.601 1.00 88.12 166 PRO A C 1
ATOM 1327 O O . PRO A 1 166 ? 10.213 11.970 -8.380 1.00 88.12 166 PRO A O 1
ATOM 1330 N N . GLY A 1 167 ? 11.153 11.628 -6.362 1.00 81.88 167 GLY A N 1
ATOM 1331 C CA . GLY A 1 167 ? 10.075 10.774 -5.840 1.00 81.88 167 GLY A CA 1
ATOM 1332 C C . GLY A 1 167 ? 8.668 11.385 -5.934 1.00 81.88 167 GLY A C 1
ATOM 1333 O O . GLY A 1 167 ? 7.684 10.669 -6.118 1.00 81.88 167 GLY A O 1
ATOM 1334 N N . SER A 1 168 ? 8.563 12.720 -5.920 1.00 84.69 168 SER A N 1
ATOM 1335 C CA . SER A 1 168 ? 7.299 13.463 -6.043 1.00 84.69 168 SER A CA 1
ATOM 1336 C C . SER A 1 168 ? 6.517 13.184 -7.329 1.00 84.69 168 SER A C 1
ATOM 1338 O O . SER A 1 168 ? 5.294 13.345 -7.338 1.00 84.69 168 SER A O 1
ATOM 1340 N N . LYS A 1 169 ? 7.174 12.684 -8.385 1.00 88.75 169 LYS A N 1
ATOM 1341 C CA . LYS A 1 169 ? 6.522 12.269 -9.639 1.00 88.75 169 LYS A CA 1
ATOM 1342 C C . LYS A 1 169 ? 5.494 11.151 -9.451 1.00 88.75 169 LYS A C 1
ATOM 1344 O O . LYS A 1 169 ? 4.622 10.990 -10.300 1.00 88.75 169 LYS A O 1
ATOM 1349 N N . MET A 1 170 ? 5.571 10.408 -8.347 1.00 87.69 170 MET A N 1
ATOM 1350 C CA . MET A 1 170 ? 4.661 9.303 -8.041 1.00 87.69 170 MET A CA 1
ATOM 1351 C C . MET A 1 170 ? 3.264 9.750 -7.568 1.00 87.69 170 MET A C 1
ATOM 1353 O O . MET A 1 170 ? 2.359 8.921 -7.487 1.00 87.69 170 MET A O 1
ATOM 1357 N N . GLY A 1 171 ? 3.056 11.051 -7.321 1.00 83.12 171 GLY A N 1
ATOM 1358 C CA . GLY A 1 171 ? 1.750 11.618 -6.968 1.00 83.12 171 GLY A CA 1
ATOM 1359 C C . GLY A 1 171 ? 1.345 11.385 -5.509 1.00 83.12 171 GLY A C 1
ATOM 1360 O O . GLY A 1 171 ? 2.003 10.665 -4.773 1.00 83.12 171 GLY A O 1
ATOM 1361 N N . VAL A 1 172 ? 0.272 12.030 -5.050 1.00 81.69 172 VAL A N 1
ATOM 1362 C CA . VAL A 1 172 ? -0.103 12.125 -3.621 1.00 81.69 172 VAL A CA 1
ATOM 1363 C C . VAL A 1 172 ? -0.036 10.780 -2.874 1.00 81.69 172 VAL A C 1
ATOM 1365 O O . VAL A 1 172 ? -0.586 9.775 -3.318 1.00 81.69 172 VAL A O 1
ATOM 1368 N N . GLY A 1 173 ? 0.621 10.775 -1.708 1.00 72.62 173 GLY A N 1
ATOM 1369 C CA . GLY A 1 173 ? 0.734 9.595 -0.838 1.00 72.62 173 GLY A CA 1
ATOM 1370 C C . GLY A 1 173 ? 1.854 8.611 -1.203 1.00 72.62 173 GLY A C 1
ATOM 1371 O O . GLY A 1 173 ? 1.992 7.585 -0.541 1.00 72.62 173 GLY A O 1
ATOM 1372 N N . TRP A 1 174 ? 2.679 8.922 -2.209 1.00 81.19 174 TRP A N 1
ATOM 1373 C CA . TRP A 1 174 ? 3.759 8.055 -2.698 1.00 81.19 174 TRP A CA 1
ATOM 1374 C C . TRP A 1 174 ? 4.795 7.634 -1.651 1.00 81.19 174 TRP A C 1
ATOM 1376 O O . TRP A 1 174 ? 5.304 6.513 -1.703 1.00 81.19 174 TRP A O 1
ATOM 1386 N N . ARG A 1 175 ? 5.117 8.523 -0.705 1.00 81.25 175 ARG A N 1
ATOM 1387 C CA . ARG A 1 175 ? 6.264 8.353 0.198 1.00 81.25 175 ARG A CA 1
ATOM 1388 C C . ARG A 1 175 ? 6.173 7.084 1.047 1.00 81.25 175 ARG A C 1
ATOM 1390 O O . ARG A 1 175 ? 7.171 6.415 1.246 1.00 81.25 175 ARG A O 1
ATOM 1397 N N . ASN A 1 176 ? 4.963 6.713 1.464 1.00 77.94 176 ASN A N 1
ATOM 1398 C CA . ASN A 1 176 ? 4.740 5.625 2.420 1.00 77.94 176 ASN A CA 1
ATOM 1399 C C . ASN A 1 176 ? 3.848 4.512 1.847 1.00 77.94 176 ASN A C 1
ATOM 1401 O O . ASN A 1 176 ? 3.187 3.802 2.598 1.00 77.94 176 ASN A O 1
ATOM 1405 N N . SER A 1 177 ? 3.738 4.397 0.519 1.00 79.38 177 SER A N 1
ATOM 1406 C CA . SER A 1 177 ? 2.797 3.466 -0.113 1.00 79.38 177 SER A CA 1
ATOM 1407 C C . SER A 1 177 ? 3.465 2.637 -1.200 1.00 79.38 177 SER A C 1
ATOM 1409 O O . SER A 1 177 ? 3.629 3.095 -2.331 1.00 79.38 177 SER A O 1
ATOM 1411 N N . ALA A 1 178 ? 3.754 1.369 -0.891 1.00 85.69 178 ALA A N 1
ATOM 1412 C CA . ALA A 1 178 ? 4.235 0.405 -1.883 1.00 85.69 178 ALA A CA 1
ATOM 1413 C C . ALA A 1 178 ? 3.299 0.326 -3.098 1.00 85.69 178 ALA A C 1
ATOM 1415 O O . ALA A 1 178 ? 3.754 0.259 -4.234 1.00 85.69 178 ALA A O 1
ATOM 1416 N N . PHE A 1 179 ? 1.983 0.389 -2.873 1.00 86.25 179 PHE A N 1
ATOM 1417 C CA . PHE A 1 179 ? 1.000 0.378 -3.953 1.00 86.25 179 PHE A CA 1
ATOM 1418 C C . PHE A 1 179 ? 1.158 1.578 -4.893 1.00 86.25 179 PHE A C 1
ATOM 1420 O O . PHE A 1 179 ? 1.181 1.391 -6.108 1.00 86.25 179 PHE A O 1
ATOM 1427 N N . ALA A 1 180 ? 1.276 2.797 -4.352 1.00 85.69 180 ALA A N 1
ATOM 1428 C CA . ALA A 1 180 ? 1.453 3.997 -5.167 1.00 85.69 180 ALA A CA 1
ATOM 1429 C C . ALA A 1 180 ? 2.767 3.941 -5.963 1.00 85.69 180 ALA A C 1
ATOM 1431 O O . ALA A 1 180 ? 2.760 4.187 -7.170 1.00 85.69 180 ALA A O 1
ATOM 1432 N N . GLN A 1 181 ? 3.860 3.528 -5.312 1.00 91.50 181 GLN A N 1
ATOM 1433 C CA . GLN A 1 181 ? 5.174 3.398 -5.944 1.00 91.50 181 GLN A CA 1
ATOM 1434 C C . GLN A 1 181 ? 5.183 2.343 -7.057 1.00 91.50 181 GLN A C 1
ATOM 1436 O O . GLN A 1 181 ? 5.610 2.631 -8.172 1.00 91.50 181 GLN A O 1
ATOM 1441 N N . ILE A 1 182 ? 4.645 1.144 -6.797 1.00 93.19 182 ILE A N 1
ATOM 1442 C CA . ILE A 1 182 ? 4.555 0.064 -7.790 1.00 93.19 182 ILE A CA 1
ATOM 1443 C C . ILE A 1 182 ? 3.648 0.483 -8.949 1.00 93.19 182 ILE A C 1
ATOM 1445 O O . ILE A 1 182 ? 4.011 0.294 -10.107 1.00 93.19 182 ILE A O 1
ATOM 1449 N N . LYS A 1 183 ? 2.479 1.078 -8.672 1.00 92.44 183 LYS A N 1
ATOM 1450 C CA . LYS A 1 183 ? 1.553 1.537 -9.720 1.00 92.44 183 LYS A CA 1
ATOM 1451 C C . LYS A 1 183 ? 2.236 2.531 -10.655 1.00 92.44 183 LYS A C 1
ATOM 1453 O O . LYS A 1 183 ? 2.125 2.390 -11.872 1.00 92.44 183 LYS A O 1
ATOM 1458 N N . TRP A 1 184 ? 2.930 3.514 -10.090 1.00 94.69 184 TRP A N 1
ATOM 1459 C CA . TRP A 1 184 ? 3.658 4.500 -10.874 1.00 94.69 184 TRP A CA 1
ATOM 1460 C C . TRP A 1 184 ? 4.811 3.864 -11.656 1.00 94.69 184 TRP A C 1
ATOM 1462 O O . TRP A 1 184 ? 4.900 4.062 -12.865 1.00 94.69 184 TRP A O 1
ATOM 1472 N N . GLY A 1 185 ? 5.634 3.038 -11.002 1.00 95.25 185 GLY A N 1
ATOM 1473 C CA . GLY A 1 185 ? 6.779 2.373 -11.625 1.00 95.25 185 GLY A CA 1
ATOM 1474 C C . GLY A 1 185 ? 6.383 1.489 -12.809 1.00 95.25 185 GLY A C 1
ATOM 1475 O O . GLY A 1 185 ? 7.024 1.540 -13.856 1.00 95.25 185 GLY A O 1
ATOM 1476 N N . LEU A 1 186 ? 5.284 0.732 -12.698 1.00 95.88 186 LEU A N 1
ATOM 1477 C CA . LEU A 1 186 ? 4.748 -0.057 -13.813 1.00 95.88 186 LEU A CA 1
ATOM 1478 C C . LEU A 1 186 ? 4.352 0.833 -15.001 1.00 95.88 186 LEU A C 1
ATOM 1480 O O . LEU A 1 186 ? 4.661 0.515 -16.150 1.00 95.88 186 LEU A O 1
ATOM 1484 N N . GLY A 1 187 ? 3.685 1.959 -14.729 1.00 94.81 187 GLY A N 1
ATOM 1485 C CA . GLY A 1 187 ? 3.328 2.939 -15.755 1.00 94.81 187 GLY A CA 1
ATOM 1486 C C . GLY A 1 187 ? 4.557 3.553 -16.426 1.00 94.81 187 GLY A C 1
ATOM 1487 O O . GLY A 1 187 ? 4.600 3.658 -17.650 1.00 94.81 187 GLY A O 1
ATOM 1488 N N . TYR A 1 188 ? 5.581 3.885 -15.639 1.00 94.81 188 TYR A N 1
ATOM 1489 C CA . TYR A 1 188 ? 6.839 4.435 -16.134 1.00 94.81 188 TYR A CA 1
ATOM 1490 C C . TYR A 1 188 ? 7.580 3.453 -17.048 1.00 94.81 188 TYR A C 1
ATOM 1492 O O . TYR A 1 188 ? 7.936 3.817 -18.168 1.00 94.81 188 TYR A O 1
ATOM 1500 N N . VAL A 1 189 ? 7.740 2.193 -16.624 1.00 95.69 189 VAL A N 1
ATOM 1501 C CA . VAL A 1 189 ? 8.384 1.148 -17.440 1.00 95.69 189 VAL A CA 1
ATOM 1502 C C . VAL A 1 189 ? 7.673 0.986 -18.780 1.00 95.69 189 VAL A C 1
ATOM 1504 O O . VAL A 1 189 ? 8.322 0.905 -19.821 1.00 95.69 189 VAL A O 1
ATOM 1507 N N . ARG A 1 190 ? 6.337 0.999 -18.774 1.00 96.12 190 ARG A N 1
ATOM 1508 C CA . ARG A 1 190 ? 5.540 0.896 -19.999 1.00 96.12 190 ARG A CA 1
ATOM 1509 C C . ARG A 1 190 ? 5.768 2.085 -20.922 1.00 96.12 190 ARG A C 1
ATOM 1511 O O . ARG A 1 190 ? 5.969 1.881 -22.111 1.00 96.12 190 ARG A O 1
ATOM 1518 N N . ALA A 1 191 ? 5.720 3.299 -20.384 1.00 93.44 191 ALA A N 1
ATOM 1519 C CA . ALA A 1 191 ? 5.835 4.515 -21.178 1.00 93.44 191 ALA A CA 1
ATOM 1520 C C . ALA A 1 191 ? 7.236 4.702 -21.780 1.00 93.44 191 ALA A C 1
ATOM 1522 O O . ALA A 1 191 ? 7.347 5.158 -22.910 1.00 93.44 191 ALA A O 1
ATOM 1523 N N . GLN A 1 192 ? 8.293 4.358 -21.039 1.00 94.44 192 GLN A N 1
ATOM 1524 C CA . GLN A 1 192 ? 9.674 4.629 -21.454 1.00 94.44 192 GLN A CA 1
ATOM 1525 C C . GLN A 1 192 ? 10.332 3.471 -22.202 1.00 94.44 192 GLN A C 1
ATOM 1527 O O . GLN A 1 192 ? 11.177 3.696 -23.062 1.00 94.44 192 GLN A O 1
ATOM 1532 N N . TYR A 1 193 ? 9.969 2.232 -21.868 1.00 94.00 193 TYR A N 1
ATO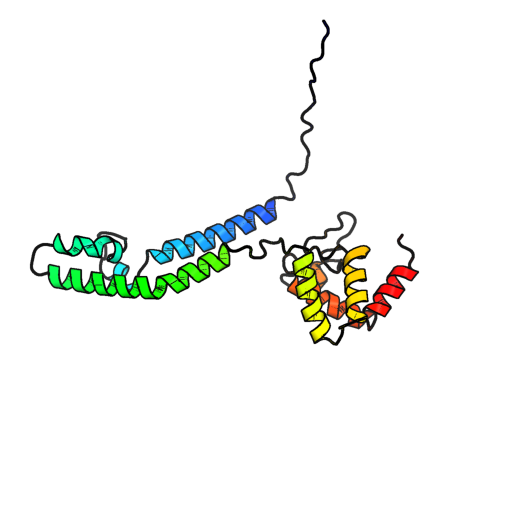M 1533 C CA . TYR A 1 193 ? 10.666 1.042 -22.363 1.00 94.00 193 TYR A CA 1
ATOM 1534 C C . TYR A 1 193 ? 9.729 0.013 -23.003 1.00 94.00 193 TYR A C 1
ATOM 1536 O O . TYR A 1 193 ? 10.191 -0.995 -23.531 1.00 94.00 193 TYR A O 1
ATOM 1544 N N . GLY A 1 194 ? 8.410 0.205 -22.918 1.00 95.44 194 GLY A N 1
ATOM 1545 C CA . GLY A 1 194 ? 7.403 -0.748 -23.389 1.00 95.44 194 GLY A CA 1
ATOM 1546 C C . GLY A 1 194 ? 7.270 -1.991 -22.502 1.00 95.44 194 GLY A C 1
ATOM 1547 O O . GLY A 1 194 ? 6.159 -2.342 -22.098 1.00 95.44 194 GLY A O 1
ATOM 1548 N N . THR A 1 195 ? 8.386 -2.647 -22.158 1.00 97.31 195 THR A N 1
ATOM 1549 C CA . THR A 1 195 ? 8.420 -3.890 -21.371 1.00 97.31 195 THR A CA 1
ATOM 1550 C C . THR A 1 195 ? 9.518 -3.894 -20.297 1.00 97.31 195 THR A C 1
ATOM 1552 O O . THR A 1 195 ? 10.580 -3.297 -20.498 1.00 97.31 195 THR A O 1
ATOM 1555 N N . PRO A 1 196 ? 9.316 -4.610 -19.171 1.00 97.25 196 PRO A N 1
ATOM 1556 C CA . PRO A 1 196 ? 10.344 -4.789 -18.148 1.00 97.25 196 PRO A CA 1
ATOM 1557 C C . PRO A 1 196 ? 11.667 -5.360 -18.655 1.00 97.25 196 PRO A C 1
ATOM 1559 O O . PRO A 1 196 ? 12.722 -4.897 -18.235 1.00 97.25 196 PRO A O 1
ATOM 1562 N N . CYS A 1 197 ? 11.645 -6.342 -19.560 1.00 97.00 197 CYS A N 1
ATOM 1563 C CA . CYS A 1 197 ? 12.889 -6.908 -20.088 1.00 97.00 197 CYS A CA 1
ATOM 1564 C C . CYS A 1 197 ? 13.658 -5.917 -20.968 1.00 97.00 197 CYS A C 1
ATOM 1566 O O . CYS A 1 197 ? 14.884 -5.873 -20.890 1.00 97.00 197 CYS A O 1
ATOM 1568 N N . SER A 1 198 ? 12.964 -5.071 -21.740 1.00 95.62 198 SER A N 1
ATOM 1569 C CA . SER A 1 198 ? 13.622 -3.978 -22.466 1.00 95.62 198 SER A CA 1
ATOM 1570 C C . SER A 1 198 ? 14.228 -2.955 -21.506 1.00 95.62 198 SER A C 1
ATOM 1572 O O . SER A 1 198 ? 15.350 -2.512 -21.730 1.00 95.62 198 SER A O 1
ATOM 1574 N N . ALA A 1 199 ? 13.525 -2.606 -20.423 1.00 94.06 199 ALA A N 1
ATOM 1575 C CA . ALA A 1 199 ? 14.049 -1.702 -19.400 1.00 94.06 199 ALA A CA 1
ATOM 1576 C C . ALA A 1 199 ? 15.315 -2.268 -18.737 1.00 94.06 199 ALA A C 1
ATOM 1578 O O . ALA A 1 199 ? 16.329 -1.578 -18.639 1.00 94.06 199 ALA A O 1
ATOM 1579 N N . LEU A 1 200 ? 15.276 -3.544 -18.339 1.00 91.38 200 LEU A N 1
ATOM 1580 C CA . LEU A 1 200 ? 16.409 -4.237 -17.734 1.00 91.38 200 LEU A CA 1
ATOM 1581 C C . LEU A 1 200 ? 17.603 -4.331 -18.692 1.00 91.38 200 LEU A C 1
ATOM 1583 O O . LEU A 1 200 ? 18.721 -4.029 -18.288 1.00 91.38 200 LEU A O 1
ATOM 1587 N N . SER A 1 201 ? 17.378 -4.687 -19.959 1.00 91.88 201 SER A N 1
ATOM 1588 C CA . SER A 1 201 ? 18.438 -4.736 -20.974 1.00 91.88 201 SER A CA 1
ATOM 1589 C C . SER A 1 201 ? 19.111 -3.371 -21.151 1.00 91.88 201 SER A C 1
ATOM 1591 O O . SER A 1 201 ? 20.336 -3.279 -21.072 1.00 91.88 201 SER A O 1
ATOM 1593 N N . THR A 1 202 ? 18.327 -2.294 -21.269 1.00 87.81 202 THR A N 1
ATOM 1594 C CA . THR A 1 202 ? 18.857 -0.925 -21.339 1.00 87.81 202 THR A CA 1
ATOM 1595 C C . THR A 1 202 ? 19.644 -0.549 -20.083 1.00 87.81 202 THR A C 1
ATOM 1597 O O . THR A 1 202 ? 20.667 0.130 -20.176 1.00 87.81 202 THR A O 1
ATOM 1600 N N . ARG A 1 203 ? 19.192 -0.977 -18.897 1.00 83.12 203 ARG A N 1
ATOM 1601 C CA . ARG A 1 203 ? 19.895 -0.717 -17.633 1.00 83.12 203 ARG A CA 1
ATOM 1602 C C . ARG A 1 203 ? 21.246 -1.433 -17.580 1.00 83.12 203 ARG A C 1
ATOM 1604 O O . ARG A 1 203 ? 22.225 -0.796 -17.198 1.00 83.12 203 ARG A O 1
ATOM 1611 N N . LEU A 1 204 ? 21.299 -2.702 -17.993 1.00 85.31 204 LEU A N 1
ATOM 1612 C CA . LEU A 1 204 ? 22.523 -3.511 -18.042 1.00 85.31 204 LEU A CA 1
ATOM 1613 C C . LEU A 1 204 ? 23.523 -2.976 -19.079 1.00 85.31 204 LEU A C 1
ATOM 1615 O O . LEU A 1 204 ? 24.706 -2.859 -18.779 1.00 85.31 204 LEU A O 1
ATOM 1619 N N . ALA A 1 205 ? 23.052 -2.568 -20.261 1.00 83.00 205 ALA A N 1
ATOM 1620 C CA . ALA A 1 205 ? 23.902 -2.021 -21.323 1.00 83.00 205 ALA A CA 1
ATOM 1621 C C . ALA A 1 205 ? 24.589 -0.696 -20.942 1.00 83.00 205 ALA A C 1
ATOM 1623 O O . ALA A 1 205 ? 25.658 -0.384 -21.455 1.00 83.00 205 ALA A O 1
ATOM 1624 N N . LYS A 1 206 ? 23.997 0.085 -20.027 1.00 75.25 206 LYS A N 1
ATOM 1625 C CA . LYS A 1 206 ? 24.583 1.342 -19.531 1.00 75.25 206 LYS A CA 1
ATOM 1626 C C . LYS A 1 206 ? 25.740 1.140 -18.542 1.00 75.25 206 LYS A C 1
ATOM 1628 O O . LYS A 1 206 ? 26.302 2.139 -18.110 1.00 75.25 206 LYS A O 1
ATOM 1633 N N . GLY A 1 207 ? 26.083 -0.099 -18.172 1.00 55.34 207 GLY A N 1
ATOM 1634 C CA . GLY A 1 207 ? 27.354 -0.417 -17.508 1.00 55.34 207 GLY A CA 1
ATOM 1635 C C . GLY A 1 207 ? 27.566 0.199 -16.123 1.00 55.34 207 GLY A C 1
ATOM 1636 O O . GLY A 1 207 ? 28.701 0.431 -15.735 1.00 55.34 207 GLY A O 1
ATOM 1637 N N . TRP A 1 208 ? 26.506 0.484 -15.361 1.00 49.69 208 TRP A N 1
ATOM 1638 C CA . TRP A 1 208 ? 26.661 0.905 -13.960 1.00 49.69 208 TRP A CA 1
ATOM 1639 C C . TRP A 1 208 ? 26.872 -0.313 -13.058 1.00 49.69 208 TRP A C 1
ATOM 1641 O O . TRP A 1 208 ? 26.011 -0.583 -12.224 1.00 49.69 208 TRP A O 1
ATOM 1651 N N . TYR A 1 209 ? 27.973 -1.036 -13.273 1.00 50.25 209 TYR A N 1
ATOM 1652 C CA . TYR A 1 209 ? 28.587 -1.982 -12.338 1.00 50.25 209 TYR A CA 1
ATOM 1653 C C . TYR A 1 209 ? 30.094 -1.988 -12.567 1.00 50.25 209 TYR A C 1
ATOM 1655 O O . TYR A 1 209 ? 30.499 -2.329 -13.700 1.00 50.25 209 TYR A O 1
#

Solvent-accessible surface area (backbone atoms only — not comparable to full-atom values): 11996 Å² total; per-residue (Å²): 133,85,88,82,86,82,88,74,82,84,74,80,74,95,66,85,78,76,55,60,71,55,54,54,53,52,50,52,51,51,52,51,43,54,54,50,57,55,48,72,54,58,49,72,76,56,55,70,70,44,80,87,79,68,97,65,45,54,42,82,46,38,90,52,33,82,75,46,74,69,89,55,23,65,60,52,39,52,52,13,52,54,46,32,53,58,43,62,73,45,44,63,63,50,48,55,51,41,47,66,65,70,41,98,56,70,79,72,61,55,53,35,71,59,38,48,54,54,43,51,58,55,34,40,76,73,74,30,48,71,70,36,34,53,27,40,51,47,38,26,41,78,76,27,43,47,33,24,46,76,29,67,40,92,93,56,56,27,28,16,29,60,38,34,78,50,39,75,79,44,43,94,70,28,76,73,28,59,66,41,33,48,56,40,38,56,51,48,40,40,75,77,42,64,37,38,47,51,43,35,50,56,54,60,74,66,57,88,119

Mean predicted aligned error: 16.45 Å

Radius of gyration: 28.02 Å; Cα contacts (8 Å, |Δi|>4): 206; chains: 1; bounding box: 89×29×69 Å

pLDDT: mean 72.95, std 19.19, range [26.02, 97.81]

Foldseek 3Di:
DDDDDDPDDPPPDPPPPPCVVLVVLVVVLVVVLVVLVVVLWDDPVVCVVDDPDDRTQLLVCLVVLVVDDDPCSVVSNVVNVVSNVVSVVCVVVSVVVSCVSPPPDQSLCPDLVNLLVVLQVVCVVVVQHDPLSVLLCCCQCPPQQNSRLARQDVVACQGGSRRDGNQCVLDPPSSRDSVSVSVVNSV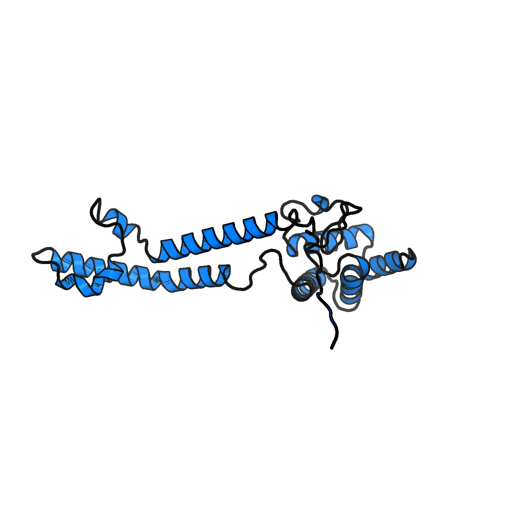VCCVPQVTSNSVSVVSVVVPPD

Sequence (209 aa):
MAIFIALGVMAAWPGLASAEPFARQAEVLQYQVAGLEARRWKSKSVINFWNHRGRWALHIRHGKCWQVQGNQRRKVCKKARQSLRFHQSRLPSLEARIEKLEAPHDTGFLPPARAVVLGQKMAARVGWAGTQWNCLKQLWGHLEGGWYVYADNPTSSAYGIPQALPGSKMGVGWRNSAFAQIKWGLGYVRAQYGTPCSALSTRLAKGWY

Secondary structure (DSSP, 8-state):
---------------TTSSHHHHHHHHHHHHHHHHHHHHHT--HHHHTTSTTS--S-TTTTGGGGGG--STTHHHHHHHHHHHHHHHHHHHHHHHHHHHHHHSS--SS---HHHHHHHHHHHHHHTT--HHHHHHHHHIIIIISSTT-TT-B-TTSS-BTTTTBSSGGGG-TTGGG-HHHHHHHHHHHHHHHHSSHHHHHHHHHHTT--